Protein AF-0000000079013576 (afdb_homodimer)

Solvent-accessible surface area (backbone atoms only — not comparable to full-atom values): 20679 Å² total; per-residue (Å²): 134,83,78,76,76,76,75,75,74,72,73,72,68,71,66,79,63,76,78,62,39,56,72,49,26,44,54,57,35,32,21,26,35,37,39,27,58,48,75,69,46,37,35,39,42,35,38,34,58,84,75,35,34,35,21,41,36,34,62,80,79,41,31,32,37,29,34,32,68,79,79,43,38,29,37,41,33,40,76,86,61,51,44,32,24,47,73,57,56,64,88,68,66,81,66,57,40,41,52,77,80,41,37,72,72,56,94,62,82,39,29,35,32,43,85,92,51,38,31,55,35,47,43,33,35,35,82,33,78,91,48,33,34,39,35,40,28,25,35,80,53,88,60,24,37,61,34,36,42,38,35,26,32,64,85,79,43,41,52,73,38,39,33,41,31,27,57,50,39,66,69,64,70,72,78,56,67,70,72,67,95,67,56,50,71,57,72,74,82,129,135,84,78,76,77,74,75,74,74,73,73,72,68,71,67,78,65,74,78,62,38,56,73,50,25,44,53,58,33,32,22,27,36,37,41,27,60,48,76,68,45,37,34,39,42,35,40,34,59,85,75,34,35,35,22,40,36,33,62,81,80,42,30,32,36,30,35,33,68,78,80,43,40,29,36,40,33,40,77,86,62,51,43,30,25,48,75,59,57,63,88,68,66,81,68,58,39,41,52,78,81,40,38,73,72,57,93,61,83,39,28,34,31,44,86,92,51,40,30,56,36,46,41,33,34,35,83,32,77,93,49,35,34,37,35,40,28,25,36,80,54,88,59,23,37,60,34,36,40,37,34,26,32,66,84,77,46,43,53,73,37,37,33,41,32,28,57,48,37,65,68,64,70,69,78,56,67,71,71,67,95,66,54,51,70,58,74,74,82,128

Sequence (380 aa):
MQSVLLCSLILLSAVVFGQDPAQICLPSQLQVGYYNFIDNRYGVYSLDFTKSLAAKYDAIGKYVVVFDLKTFIAYNVTASGKCTKYRMDSTDASFQCLPSSAKLVSNNNTYLGHGLDMLIVQTWEIGLGEDTTLRLAYTMETPAFPTIRHLRSRSTGSAAAVFVYYNAVTEIDPKYFVIPSTCPNEIPLSMQSVLLCSLILLSAVVFGQDPAQICLPSQLQVGYYNFIDNRYGVYSLDFTKSLAAKYDAIGKYVVVFDLKTFIAYNVTASGKCTKYRMDSTDASFQCLPSSAKLVSNNNTYLGHGLDMLIVQTWEIGLGEDTTLRLAYTMETPAFPTIRHLRSRSTGSAAAVFVYYNAVTEIDPKYFVIPSTCPNEIPLS

Foldseek 3Di:
DPPPPPPPPPPPPPPPPPPQQQQAFAPQKKKWWKAWPVVGWIDMWIHHNVQQKIKTATPVQQWMWIARRVVQKIWIAHPVGAIAIDGHFQVPDDDRTDDRQKDWPDPDWDWPDDDPPIFTKTKIWDDTPDFKIWIWIWGPDVNIDTAWIWIAGNVPRHTPIIMGIHDMDRDDDCVRNDHDPDHYHDDPDD/DPPPPPPPPPPPPPPPPPPQQQQAFAPQKKKWWKAWPVVGWIDMWIHHNVQQKIKTATPVQQWMWIARRVVQKIWIAHPVGAIAIDGHFQVPDDDRTDDRQKDWPDPDWDWPDDDPPIFTKTKIWDDGPDFKIWIWIWGPDVNIDTAWIWIAGNVPRHTPIIMGIHDMDRDDDCVRNDHDPDHYHDDPPD

Secondary structure (DSSP, 8-state):
--------------------GGG-B--SEEEEEEEETTTTEEEEEEEETTTTEEEEEETTTTEEEEEETTTTEEEEEETT--EEEEE--GGG---SB--TT-EES-SS-EEEEETTEEEEEEEEEEEETTTEEEEEEEESSSS--EEEEEEEETTT--EEEEEEEEEEES---GGGG---S--PBP----/--------------------GGG-B--SEEEEEEEETTTTEEEEEEEETTTTEEEEEETTTTEEEEEETTTTEEEEEETT--EEEEE--GGG---SB--TT-EES-SS-EEEEETTEEEEEEEEEEEETTTEEEEEEEESSSS--EEEEEEEETTT--EEEEEEEEEEES---GGGG---S--PBP----

Radius of gyration: 24.98 Å; Cα contacts (8 Å, |Δi|>4): 869; chains: 2; bounding box: 98×70×78 Å

pLDDT: mean 89.01, std 17.06, range [33.38, 98.81]

Structure (mmCIF, N/CA/C/O backbone):
data_AF-0000000079013576-model_v1
#
loop_
_entity.id
_entity.type
_entity.pdbx_description
1 polymer 'Uncharacterized protein'
#
loop_
_atom_site.group_PDB
_atom_site.id
_atom_site.type_symbol
_atom_site.label_atom_id
_atom_site.label_alt_id
_atom_site.label_comp_id
_atom_site.label_asym_id
_atom_site.label_entity_id
_atom_site.label_seq_id
_atom_site.pdbx_PDB_ins_code
_atom_site.Cartn_x
_atom_site.Cartn_y
_atom_site.Cartn_z
_atom_site.occupancy
_atom_site.B_iso_or_equiv
_atom_site.auth_seq_id
_atom_site.auth_comp_id
_atom_site.auth_asym_id
_atom_site.auth_atom_id
_atom_site.pdbx_PDB_model_num
ATOM 1 N N . MET A 1 1 ? -37.688 -33.938 44.812 1 35.66 1 MET A N 1
ATOM 2 C CA . MET A 1 1 ? -37.938 -33.031 43.719 1 35.66 1 MET A CA 1
ATOM 3 C C . MET A 1 1 ? -36.75 -32.125 43.438 1 35.66 1 MET A C 1
ATOM 5 O O . MET A 1 1 ? -36.406 -31.266 44.25 1 35.66 1 MET A O 1
ATOM 9 N N . GLN A 1 2 ? -35.625 -32.75 42.875 1 48.84 2 GLN A N 1
ATOM 10 C CA . GLN A 1 2 ? -34.344 -32.156 42.5 1 48.84 2 GLN A CA 1
ATOM 11 C C . GLN A 1 2 ? -34.531 -31.062 41.469 1 48.84 2 GLN A C 1
ATOM 13 O O . GLN A 1 2 ? -35.062 -31.312 40.375 1 48.84 2 GLN A O 1
ATOM 18 N N . SER A 1 3 ? -34.719 -29.844 41.906 1 44.91 3 SER A N 1
ATOM 19 C CA . SER A 1 3 ? -34.75 -28.656 41.031 1 44.91 3 SER A CA 1
ATOM 20 C C . SER A 1 3 ? -33.469 -28.547 40.219 1 44.91 3 SER A C 1
ATOM 22 O O . SER A 1 3 ? -32.375 -28.359 40.781 1 44.91 3 SER A O 1
ATOM 24 N N . VAL A 1 4 ? -33.406 -29.312 39.094 1 48.22 4 VAL A N 1
ATOM 25 C CA . VAL A 1 4 ? -32.406 -29.047 38.094 1 48.22 4 VAL A CA 1
ATOM 26 C C . VAL A 1 4 ? -32.469 -27.578 37.688 1 48.22 4 VAL A C 1
ATOM 28 O O . VAL A 1 4 ? -33.469 -27.109 37.125 1 48.22 4 VAL A O 1
ATOM 31 N N . LEU A 1 5 ? -31.781 -26.75 38.469 1 42.59 5 LEU A N 1
ATOM 32 C CA . LEU A 1 5 ? -31.484 -25.406 37.969 1 42.59 5 LEU A CA 1
ATOM 33 C C . LEU A 1 5 ? -30.859 -25.453 36.594 1 42.59 5 LEU A C 1
ATOM 35 O O . LEU A 1 5 ? -29.75 -25.969 36.406 1 42.59 5 LEU A O 1
ATOM 39 N N . LEU A 1 6 ? -31.719 -25.531 35.531 1 37.25 6 LEU A N 1
ATOM 40 C CA . LEU A 1 6 ? -31.281 -25.234 34.188 1 37.25 6 LEU A CA 1
ATOM 41 C C . LEU A 1 6 ? -30.578 -23.891 34.094 1 37.25 6 LEU A C 1
ATOM 43 O O . LEU A 1 6 ? -31.219 -22.844 34.281 1 37.25 6 LEU A O 1
ATOM 47 N N . CYS A 1 7 ? -29.281 -23.844 34.469 1 40.75 7 CYS A N 1
ATOM 48 C CA . CYS A 1 7 ? -28.438 -22.719 34.094 1 40.75 7 CYS A CA 1
ATOM 49 C C . CYS A 1 7 ? -28.578 -22.391 32.625 1 40.75 7 CYS A C 1
ATOM 51 O O . CYS A 1 7 ? -28.188 -23.172 31.75 1 40.75 7 CYS A O 1
ATOM 53 N N . SER A 1 8 ? -29.641 -21.641 32.281 1 38.81 8 SER A N 1
ATOM 54 C CA . SER A 1 8 ? -29.656 -21.016 30.969 1 38.81 8 SER A CA 1
ATOM 55 C C . SER A 1 8 ? -28.328 -20.359 30.641 1 38.81 8 SER A C 1
ATOM 57 O O . SER A 1 8 ? -27.922 -19.391 31.297 1 38.81 8 SER A O 1
ATOM 59 N N . LEU A 1 9 ? -27.406 -21.109 30.156 1 43.56 9 LEU A N 1
ATOM 60 C CA . LEU A 1 9 ? -26.266 -20.531 29.438 1 43.56 9 LEU A CA 1
ATOM 61 C C . LEU A 1 9 ? -26.734 -19.5 28.422 1 43.56 9 LEU A C 1
ATOM 63 O O . LEU A 1 9 ? -27.297 -19.859 27.375 1 43.56 9 LEU A O 1
ATOM 67 N N . ILE A 1 10 ? -27.25 -18.406 28.891 1 39.34 10 ILE A N 1
ATOM 68 C CA . ILE A 1 10 ? -27.359 -17.281 27.969 1 39.34 10 ILE A CA 1
ATOM 69 C C . ILE A 1 10 ? -26.062 -17.125 27.203 1 39.34 10 ILE A C 1
ATOM 71 O O . ILE A 1 10 ? -25.016 -16.781 27.781 1 39.34 10 ILE A O 1
ATOM 75 N N . LEU A 1 11 ? -25.891 -17.922 26.188 1 35.84 11 LEU A N 1
ATOM 76 C CA . LEU A 1 11 ? -24.938 -17.547 25.141 1 35.84 11 LEU A CA 1
ATOM 77 C C . LEU A 1 11 ? -25.109 -16.078 24.75 1 35.84 11 LEU A C 1
ATOM 79 O O . LEU A 1 11 ? -26.078 -15.719 24.078 1 35.84 11 LEU A O 1
ATOM 83 N N . LEU A 1 12 ? -24.812 -15.141 25.641 1 36.69 12 LEU A N 1
ATOM 84 C CA . LEU A 1 12 ? -24.562 -13.789 25.125 1 36.69 12 LEU A CA 1
ATOM 85 C C . LEU A 1 12 ? -23.844 -13.828 23.781 1 36.69 12 LEU A C 1
ATOM 87 O O . LEU A 1 12 ? -22.672 -14.203 23.719 1 36.69 12 LEU A O 1
ATOM 91 N N . SER A 1 13 ? -24.578 -14.133 22.797 1 33.38 13 SER A N 1
ATOM 92 C CA . SER A 1 13 ? -24.031 -13.727 21.5 1 33.38 13 SER A CA 1
ATOM 93 C C . SER A 1 13 ? -23.406 -12.336 21.578 1 33.38 13 SER A C 1
ATOM 95 O O . SER A 1 13 ? -24.109 -11.336 21.734 1 33.38 13 SER A O 1
ATOM 97 N N . ALA A 1 14 ? -22.281 -12.227 22.172 1 34.69 14 ALA A N 1
ATOM 98 C CA . ALA A 1 14 ? -21.547 -11.047 21.734 1 34.69 14 ALA A CA 1
ATOM 99 C C . ALA A 1 14 ? -21.859 -10.695 20.281 1 34.69 14 ALA A C 1
ATOM 101 O O . ALA A 1 14 ? -21.453 -11.414 19.359 1 34.69 14 ALA A O 1
ATOM 102 N N . VAL A 1 15 ? -23.047 -10.305 20.031 1 36.81 15 VAL A N 1
ATOM 103 C CA . VAL A 1 15 ? -23.172 -9.578 18.766 1 36.81 15 VAL A CA 1
ATOM 104 C C . VAL A 1 15 ? -21.875 -8.859 18.453 1 36.81 15 VAL A C 1
ATOM 106 O O . VAL A 1 15 ? -21.406 -8.023 19.234 1 36.81 15 VAL A O 1
ATOM 109 N N . VAL A 1 16 ? -20.938 -9.477 17.922 1 40.25 16 VAL A N 1
ATOM 110 C CA . VAL A 1 16 ? -19.891 -8.75 17.219 1 40.25 16 VAL A CA 1
ATOM 111 C C . VAL A 1 16 ? -20.453 -7.457 16.641 1 40.25 16 VAL A C 1
ATOM 113 O O . VAL A 1 16 ? -21.031 -7.465 15.547 1 40.25 16 VAL A O 1
ATOM 116 N N . PHE A 1 17 ? -21.219 -6.625 17.344 1 46 17 PHE A N 1
ATOM 117 C CA . PHE A 1 17 ? -21.531 -5.262 16.922 1 46 17 PHE A CA 1
ATOM 118 C C . PHE A 1 17 ? -20.328 -4.617 16.25 1 46 17 PHE A C 1
ATOM 120 O O . PHE A 1 17 ? -19.188 -4.82 16.688 1 46 17 PHE A O 1
ATOM 127 N N . GLY A 1 18 ? -20.438 -4.387 14.922 1 62.59 18 GLY A N 1
ATOM 128 C CA . GLY A 1 18 ? -19.469 -3.656 14.117 1 62.59 18 GLY A CA 1
ATOM 129 C C . GLY A 1 18 ? -18.781 -2.531 14.867 1 62.59 18 GLY A C 1
ATOM 130 O O . GLY A 1 18 ? -19.375 -1.935 15.773 1 62.59 18 GLY A O 1
ATOM 131 N N . GLN A 1 19 ? -17.562 -2.629 15.141 1 78.88 19 GLN A N 1
ATOM 132 C CA . GLN A 1 19 ? -16.797 -1.588 15.805 1 78.88 19 GLN A CA 1
ATOM 133 C C . GLN A 1 19 ? -17.234 -0.199 15.352 1 78.88 19 GLN A C 1
ATOM 135 O O . GLN A 1 19 ? -17.422 0.042 14.164 1 78.88 19 GLN A O 1
ATOM 140 N N . ASP A 1 20 ? -17.75 0.591 16.344 1 89.44 20 ASP A N 1
ATOM 141 C CA . ASP A 1 20 ? -18.062 1.994 16.078 1 89.44 20 ASP A CA 1
ATOM 142 C C . ASP A 1 20 ? -16.844 2.732 15.516 1 89.44 20 ASP A C 1
ATOM 144 O O . ASP A 1 20 ? -15.828 2.873 16.188 1 89.44 20 ASP A O 1
ATOM 148 N N . PRO A 1 21 ? -17.016 3.154 14.273 1 92.94 21 PRO A N 1
ATOM 149 C CA . PRO A 1 21 ? -15.875 3.822 13.656 1 92.94 21 PRO A CA 1
ATOM 150 C C . PRO A 1 21 ? -15.398 5.035 14.461 1 92.94 21 PRO A C 1
ATOM 152 O O . PRO A 1 21 ? -14.211 5.359 14.445 1 92.94 21 PRO A O 1
ATOM 155 N N . ALA A 1 22 ? -16.266 5.715 15.156 1 93.81 22 ALA A N 1
ATOM 156 C CA . ALA A 1 22 ? -15.898 6.926 15.891 1 93.81 22 ALA A CA 1
ATOM 157 C C . ALA A 1 22 ? -14.922 6.605 17.031 1 93.81 22 ALA A C 1
ATOM 159 O O . ALA A 1 22 ? -14.312 7.512 17.594 1 93.81 22 ALA A O 1
ATOM 160 N N . GLN A 1 23 ? -14.797 5.355 17.312 1 93.31 23 GLN A N 1
ATOM 161 C CA . GLN A 1 23 ? -13.883 4.945 18.375 1 93.31 23 GLN A CA 1
ATOM 162 C C . GLN A 1 23 ? -12.477 4.715 17.844 1 93.31 23 GLN A C 1
ATOM 164 O O . GLN A 1 23 ? -11.539 4.5 18.609 1 93.31 23 GLN A O 1
ATOM 169 N N . ILE A 1 24 ? -12.297 4.664 16.562 1 95.31 24 ILE A N 1
ATOM 170 C CA . ILE A 1 24 ? -10.984 4.574 15.938 1 95.31 24 ILE A CA 1
ATOM 171 C C . ILE A 1 24 ? -10.398 5.973 15.758 1 95.31 24 ILE A C 1
ATOM 173 O O . ILE A 1 24 ? -10.797 6.703 14.844 1 95.31 24 ILE A O 1
ATOM 177 N N . CYS A 1 25 ? -9.469 6.297 16.672 1 97.44 25 CYS A N 1
ATOM 178 C CA . CYS A 1 25 ? -8.922 7.652 16.672 1 97.44 25 CYS A CA 1
ATOM 179 C C . CYS A 1 25 ? -7.402 7.629 16.625 1 97.44 25 CYS A C 1
ATOM 181 O O . CYS A 1 25 ? -6.766 6.785 17.25 1 97.44 25 CYS A O 1
ATOM 183 N N . LEU A 1 26 ? -6.934 8.555 15.898 1 97.94 26 LEU A N 1
ATOM 184 C CA . LEU A 1 26 ? -5.5 8.836 15.906 1 97.94 26 LEU A CA 1
ATOM 185 C C . LEU A 1 26 ? -5.098 9.555 17.188 1 97.94 26 LEU A C 1
ATOM 187 O O . LEU A 1 26 ? -5.945 10.141 17.875 1 97.94 26 LEU A O 1
ATOM 191 N N . PRO A 1 27 ? -3.775 9.477 17.562 1 98 27 PRO A N 1
ATOM 192 C CA . PRO A 1 27 ? -3.326 10.328 18.672 1 98 27 PRO A CA 1
ATOM 193 C C . PRO A 1 27 ? -3.486 11.82 18.375 1 98 27 PRO A C 1
ATOM 195 O O . PRO A 1 27 ? -3.639 12.203 17.203 1 98 27 PRO A O 1
ATOM 198 N N . SER A 1 28 ? -3.455 12.633 19.391 1 98.12 28 SER A N 1
ATOM 199 C CA . SER A 1 28 ? -3.652 14.07 19.219 1 98.12 28 SER A CA 1
ATOM 200 C C . SER A 1 28 ? -2.549 14.68 18.359 1 98.12 28 SER A C 1
ATOM 202 O O . SER A 1 28 ? -2.762 15.703 17.703 1 98.12 28 SER A O 1
ATOM 204 N N . GLN A 1 29 ? -1.388 14.078 18.453 1 98.5 29 GLN A N 1
ATOM 205 C CA . GLN A 1 29 ? -0.272 14.438 17.594 1 98.5 29 GLN A CA 1
ATOM 206 C C . GLN A 1 29 ? 0.339 13.203 16.938 1 98.5 29 GLN A C 1
ATOM 208 O O . GLN A 1 29 ? 0.51 12.164 17.594 1 98.5 29 GLN A O 1
ATOM 213 N N . LEU A 1 30 ? 0.617 13.367 15.672 1 98.62 30 LEU A N 1
ATOM 214 C CA . LEU A 1 30 ? 1.142 12.25 14.891 1 98.62 30 LEU A CA 1
ATOM 215 C C . LEU A 1 30 ? 2.025 12.758 13.75 1 98.62 30 LEU A C 1
ATOM 217 O O . LEU A 1 30 ? 1.67 13.711 13.062 1 98.62 30 LEU A O 1
ATOM 221 N N . GLN A 1 31 ? 3.168 12.164 13.633 1 98.75 31 GLN A N 1
ATOM 222 C CA . GLN A 1 31 ? 4.031 12.406 12.484 1 98.75 31 GLN A CA 1
ATOM 223 C C . GLN A 1 31 ? 4.449 11.102 11.82 1 98.75 31 GLN A C 1
ATOM 225 O O . GLN A 1 31 ? 4.859 10.156 12.5 1 98.75 31 GLN A O 1
ATOM 230 N N . VAL A 1 32 ? 4.328 11.023 10.531 1 98.44 32 VAL A N 1
ATOM 231 C CA . VAL A 1 32 ? 4.676 9.836 9.758 1 98.44 32 VAL A CA 1
ATOM 232 C C . VAL A 1 32 ? 5.465 10.242 8.508 1 98.44 32 VAL A C 1
ATOM 234 O O . VAL A 1 32 ? 5.305 11.352 8 1 98.44 32 VAL A O 1
ATOM 237 N N . GLY A 1 33 ? 6.391 9.344 8.055 1 97.69 33 GLY A N 1
ATOM 238 C CA . GLY A 1 33 ? 6.785 9.391 6.656 1 97.69 33 GLY A CA 1
ATOM 239 C C . GLY A 1 33 ? 5.715 8.875 5.715 1 97.69 33 GLY A C 1
ATOM 240 O O . GLY A 1 33 ? 4.848 8.094 6.117 1 97.69 33 GLY A O 1
ATOM 241 N N . TYR A 1 34 ? 5.727 9.375 4.457 1 98.06 34 TYR A N 1
ATOM 242 C CA . TYR A 1 34 ? 4.785 8.828 3.486 1 98.06 34 TYR A CA 1
ATOM 243 C C . TYR A 1 34 ? 5.461 8.594 2.141 1 98.06 34 TYR A C 1
ATOM 245 O O . TYR A 1 34 ? 6.469 9.234 1.827 1 98.06 34 TYR A O 1
ATOM 253 N N . TYR A 1 35 ? 5.016 7.684 1.436 1 96.88 35 TYR A N 1
ATOM 254 C CA . TYR A 1 35 ? 5.301 7.453 0.024 1 96.88 35 TYR A CA 1
ATOM 255 C C . TYR A 1 35 ? 4.012 7.297 -0.774 1 96.88 35 TYR A C 1
ATOM 257 O O . TYR A 1 35 ? 3.125 6.527 -0.391 1 96.88 35 TYR A O 1
ATOM 265 N N . ASN A 1 36 ? 3.857 8.078 -1.826 1 97.56 36 ASN A N 1
ATOM 266 C CA . ASN A 1 36 ? 2.744 7.941 -2.76 1 97.56 36 ASN A CA 1
ATOM 267 C C . ASN A 1 36 ? 3.131 7.109 -3.977 1 97.56 36 ASN A C 1
ATOM 269 O O . ASN A 1 36 ? 3.924 7.551 -4.809 1 97.56 36 ASN A O 1
ATOM 273 N N . PHE A 1 37 ? 2.455 6.039 -4.172 1 96.75 37 PHE A N 1
ATOM 274 C CA . PHE A 1 37 ? 2.85 5.082 -5.199 1 96.75 37 PHE A CA 1
ATOM 275 C C . PHE A 1 37 ? 2.42 5.566 -6.582 1 96.75 37 PHE A C 1
ATOM 277 O O . PHE A 1 37 ? 2.895 5.055 -7.598 1 96.75 37 PHE A O 1
ATOM 284 N N . ILE A 1 38 ? 1.521 6.504 -6.617 1 95.69 38 ILE A N 1
ATOM 285 C CA . ILE A 1 38 ? 0.998 6.945 -7.906 1 95.69 38 ILE A CA 1
ATOM 286 C C . ILE A 1 38 ? 2.002 7.883 -8.578 1 95.69 38 ILE A C 1
ATOM 288 O O . ILE A 1 38 ? 2.299 7.738 -9.766 1 95.69 38 ILE A O 1
ATOM 292 N N . ASP A 1 39 ? 2.586 8.734 -7.828 1 93.44 39 ASP A N 1
ATOM 293 C CA . ASP A 1 39 ? 3.467 9.719 -8.461 1 93.44 39 ASP A CA 1
ATOM 294 C C . ASP A 1 39 ? 4.871 9.656 -7.863 1 93.44 39 ASP A C 1
ATOM 296 O O . ASP A 1 39 ? 5.727 10.484 -8.188 1 93.44 39 ASP A O 1
ATOM 300 N N . ASN A 1 40 ? 5.105 8.742 -7 1 92.94 40 ASN A N 1
ATOM 301 C CA . ASN A 1 40 ? 6.41 8.43 -6.422 1 92.94 40 ASN A CA 1
ATOM 302 C C . ASN A 1 40 ? 6.902 9.562 -5.52 1 92.94 40 ASN A C 1
ATOM 304 O O . ASN A 1 40 ? 8.109 9.734 -5.34 1 92.94 40 ASN A O 1
ATOM 308 N N . ARG A 1 41 ? 6.059 10.359 -4.988 1 95.44 41 ARG A N 1
ATOM 309 C CA . ARG A 1 41 ? 6.441 11.422 -4.066 1 95.44 41 ARG A CA 1
ATOM 310 C C . ARG A 1 41 ? 6.461 10.914 -2.627 1 95.44 41 ARG A C 1
ATOM 312 O O . ARG A 1 41 ? 5.75 9.969 -2.287 1 95.44 41 ARG A O 1
ATOM 319 N N . TYR A 1 42 ? 7.344 11.539 -1.892 1 96.81 42 TYR A N 1
ATOM 320 C CA . TYR A 1 42 ? 7.504 11.133 -0.501 1 96.81 42 TYR A CA 1
ATOM 321 C C . TYR A 1 42 ? 7.867 12.32 0.379 1 96.81 42 TYR A C 1
ATOM 323 O O . TYR A 1 42 ? 8.195 13.398 -0.126 1 96.81 42 TYR A O 1
ATOM 331 N N . GLY A 1 43 ? 7.688 12.141 1.661 1 97.94 43 GLY A N 1
ATOM 332 C CA . GLY A 1 43 ? 7.992 13.172 2.639 1 97.94 43 GLY A CA 1
ATOM 333 C C . GLY A 1 43 ? 7.453 12.859 4.023 1 97.94 43 GLY A C 1
ATOM 334 O O . GLY A 1 43 ? 7.504 11.711 4.473 1 97.94 43 GLY A O 1
ATOM 335 N N . VAL A 1 44 ? 7.059 13.961 4.664 1 98.62 44 VAL A N 1
ATOM 336 C CA . VAL A 1 44 ? 6.562 13.859 6.031 1 98.62 44 VAL A CA 1
ATOM 337 C C . VAL A 1 44 ? 5.137 14.406 6.102 1 98.62 44 VAL A C 1
ATOM 339 O O . VAL A 1 44 ? 4.828 15.438 5.504 1 98.62 44 VAL A O 1
ATOM 342 N N . TYR A 1 45 ? 4.301 13.68 6.75 1 98.81 45 TYR A N 1
ATOM 343 C CA . TYR A 1 45 ? 2.949 14.117 7.078 1 98.81 45 TYR A CA 1
ATOM 344 C C . TYR A 1 45 ? 2.764 14.242 8.586 1 98.81 45 TYR A C 1
ATOM 346 O O . TYR A 1 45 ? 2.961 13.273 9.32 1 98.81 45 TYR A O 1
ATOM 354 N N . SER A 1 46 ? 2.396 15.469 9.062 1 98.81 46 SER A N 1
ATOM 355 C CA . SER A 1 46 ? 2.266 15.773 10.484 1 98.81 46 SER A CA 1
ATOM 356 C C . SER A 1 46 ? 0.859 16.266 10.82 1 98.81 46 SER A C 1
ATOM 358 O O . SER A 1 46 ? 0.286 17.062 10.078 1 98.81 46 SER A O 1
ATOM 360 N N . LEU A 1 47 ? 0.338 15.719 11.875 1 98.62 47 LEU A N 1
ATOM 361 C CA . LEU A 1 47 ? -0.99 16.078 12.359 1 98.62 47 LEU A CA 1
ATOM 362 C C . LEU A 1 47 ? -0.921 16.625 13.781 1 98.62 47 LEU A C 1
ATOM 364 O O . LEU A 1 47 ? -0.355 15.984 14.672 1 98.62 47 LEU A O 1
ATOM 368 N N . ASP A 1 48 ? -1.45 17.781 14.031 1 98.62 48 ASP A N 1
ATOM 369 C CA . ASP A 1 48 ? -1.624 18.391 15.344 1 98.62 48 ASP A CA 1
ATOM 370 C C . ASP A 1 48 ? -3.096 18.703 15.617 1 98.62 48 ASP A C 1
ATOM 372 O O . ASP A 1 48 ? -3.547 19.828 15.43 1 98.62 48 ASP A O 1
ATOM 376 N N . PHE A 1 49 ? -3.781 17.766 16.156 1 97.94 49 PHE A N 1
ATOM 377 C CA . PHE A 1 49 ? -5.215 17.922 16.375 1 97.94 49 PHE A CA 1
ATOM 378 C C . PHE A 1 49 ? -5.484 18.844 17.562 1 97.94 49 PHE A C 1
ATOM 380 O O . PHE A 1 49 ? -6.602 19.328 17.719 1 97.94 49 PHE A O 1
ATOM 387 N N . THR A 1 50 ? -4.453 19.062 18.422 1 97.81 50 THR A N 1
ATOM 388 C CA . THR A 1 50 ? -4.633 20.031 19.5 1 97.81 50 THR A CA 1
ATOM 389 C C . THR A 1 50 ? -4.816 21.438 18.938 1 97.81 50 THR A C 1
ATOM 391 O O . THR A 1 50 ? -5.48 22.266 19.562 1 97.81 50 THR A O 1
ATOM 394 N N . LYS A 1 51 ? -4.27 21.703 17.797 1 97.56 51 LYS A N 1
ATOM 395 C CA . LYS A 1 51 ? -4.371 23 17.156 1 97.56 51 LYS A CA 1
ATOM 396 C C . LYS A 1 51 ? -5.219 22.938 15.891 1 97.56 51 LYS A C 1
ATOM 398 O O . LYS A 1 51 ? -5.332 23.922 15.156 1 97.56 51 LYS A O 1
ATOM 403 N N . SER A 1 52 ? -5.711 21.797 15.516 1 97.56 52 SER A N 1
ATOM 404 C CA . SER A 1 52 ? -6.492 21.562 14.312 1 97.56 52 SER A CA 1
ATOM 405 C C . SER A 1 52 ? -5.691 21.891 13.055 1 97.56 52 SER A C 1
ATOM 407 O O . SER A 1 52 ? -6.191 22.547 12.148 1 97.56 52 SER A O 1
ATOM 409 N N . LEU A 1 53 ? -4.418 21.406 13.008 1 98.31 53 LEU A N 1
ATOM 410 C CA . LEU A 1 53 ? -3.525 21.625 11.875 1 98.31 53 LEU A CA 1
ATOM 411 C C . LEU A 1 53 ? -2.982 20.297 11.344 1 98.31 53 LEU A C 1
ATOM 413 O O . LEU A 1 53 ? -2.775 19.359 12.109 1 98.31 53 LEU A O 1
ATOM 417 N N . ALA A 1 54 ? -2.764 20.281 10.117 1 98.62 54 ALA A N 1
ATOM 418 C CA . ALA A 1 54 ? -1.968 19.25 9.453 1 98.62 54 ALA A CA 1
ATOM 419 C C . ALA A 1 54 ? -0.894 19.875 8.562 1 98.62 54 ALA A C 1
ATOM 421 O O . ALA A 1 54 ? -1.012 21.031 8.164 1 98.62 54 ALA A O 1
ATOM 422 N N . ALA A 1 55 ? 0.139 19.172 8.336 1 98.75 55 ALA A N 1
ATOM 423 C CA . ALA A 1 55 ? 1.209 19.641 7.457 1 98.75 55 ALA A CA 1
ATOM 424 C C . ALA A 1 55 ? 1.787 18.484 6.641 1 98.75 55 ALA A C 1
ATOM 426 O O . ALA A 1 55 ? 2.068 17.406 7.184 1 98.75 55 ALA A O 1
ATOM 427 N N . LYS A 1 56 ? 1.944 18.703 5.375 1 98.62 56 LYS A N 1
ATOM 428 C CA . LYS A 1 56 ? 2.578 17.75 4.473 1 98.62 56 LYS A CA 1
ATOM 429 C C . LYS A 1 56 ? 3.814 18.344 3.809 1 98.62 56 LYS A C 1
ATOM 431 O O . LYS A 1 56 ? 3.703 19.266 3.004 1 98.62 56 LYS A O 1
ATOM 436 N N . TYR A 1 57 ? 4.918 17.797 4.172 1 98.69 57 TYR A N 1
ATOM 437 C CA . TYR A 1 57 ? 6.172 18.172 3.527 1 98.69 57 TYR A CA 1
ATOM 438 C C . TYR A 1 57 ? 6.488 17.234 2.363 1 98.69 57 TYR A C 1
ATOM 440 O O . TYR A 1 57 ? 6.594 16.031 2.545 1 9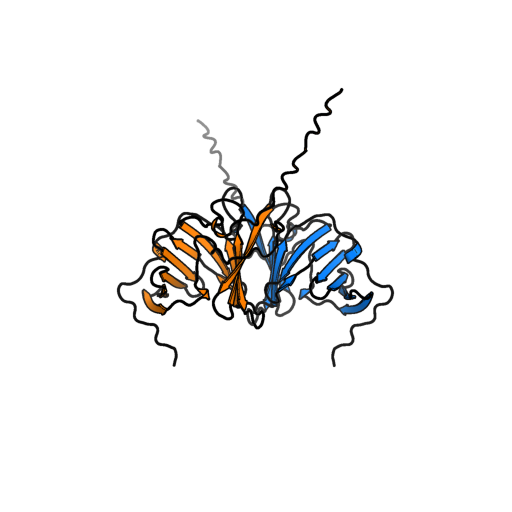8.69 57 TYR A O 1
ATOM 448 N N . ASP A 1 58 ? 6.648 17.812 1.224 1 98.44 58 ASP A N 1
ATOM 449 C CA . ASP A 1 58 ? 7.043 17.094 0.021 1 98.44 58 ASP A CA 1
ATOM 450 C C . ASP A 1 58 ? 8.555 17.156 -0.196 1 98.44 58 ASP A C 1
ATOM 452 O O . ASP A 1 58 ? 9.086 18.219 -0.504 1 98.44 58 ASP A O 1
ATOM 456 N N . ALA A 1 59 ? 9.211 16.047 -0.078 1 97.25 59 ALA A N 1
ATOM 457 C CA . ALA A 1 59 ? 10.672 16.031 -0.117 1 97.25 59 ALA A CA 1
ATOM 458 C C . ALA A 1 59 ? 11.188 16.297 -1.528 1 97.25 59 ALA A C 1
ATOM 460 O O . ALA A 1 59 ? 12.297 16.812 -1.705 1 97.25 59 ALA A O 1
ATOM 461 N N . ILE A 1 60 ? 10.445 15.938 -2.551 1 96 60 ILE A N 1
ATOM 462 C CA . ILE A 1 60 ? 10.867 16.141 -3.932 1 96 60 ILE A CA 1
ATOM 463 C C . ILE A 1 60 ? 10.719 17.609 -4.312 1 96 60 ILE A C 1
ATOM 465 O O . ILE A 1 60 ? 11.656 18.219 -4.832 1 96 60 ILE A O 1
ATOM 469 N N . GLY A 1 61 ? 9.57 18.156 -4.031 1 96.88 61 GLY A N 1
ATOM 470 C CA . GLY A 1 61 ? 9.289 19.547 -4.375 1 96.88 61 GLY A CA 1
ATOM 471 C C . GLY A 1 61 ? 9.867 20.531 -3.379 1 96.88 61 GLY A C 1
ATOM 472 O O . GLY A 1 61 ? 9.938 21.734 -3.658 1 96.88 61 GLY A O 1
ATOM 473 N N . LYS A 1 62 ? 10.203 20.062 -2.264 1 97 62 LYS A N 1
ATOM 474 C CA . LYS A 1 62 ? 10.773 20.875 -1.194 1 97 62 LYS A CA 1
ATOM 475 C C . LYS A 1 62 ? 9.812 21.984 -0.775 1 97 62 LYS A C 1
ATOM 477 O O . LYS A 1 62 ? 10.195 23.156 -0.693 1 97 62 LYS A O 1
ATOM 482 N N . TYR A 1 63 ? 8.656 21.625 -0.506 1 98 63 TYR A N 1
ATOM 483 C CA . TYR A 1 63 ? 7.645 22.531 0.009 1 98 63 TYR A CA 1
ATOM 484 C C . TYR A 1 63 ? 6.77 21.859 1.053 1 98 63 TYR A C 1
ATOM 486 O O . TYR A 1 63 ? 6.766 20.625 1.161 1 98 63 TYR A O 1
ATOM 494 N N . VAL A 1 64 ? 6.125 22.734 1.822 1 98.38 64 VAL A N 1
ATOM 495 C CA . VAL A 1 64 ? 5.18 22.25 2.826 1 98.38 64 VAL A CA 1
ATOM 496 C C . VAL A 1 64 ? 3.791 22.828 2.539 1 98.38 64 VAL A C 1
ATOM 498 O O . VAL A 1 64 ? 3.656 23.984 2.145 1 98.38 64 VAL A O 1
ATOM 501 N N . VAL A 1 65 ? 2.816 22.016 2.639 1 98.44 65 VAL A N 1
ATOM 502 C CA . VAL A 1 65 ? 1.434 22.484 2.689 1 98.44 65 VAL A CA 1
ATOM 503 C C . VAL A 1 65 ? 0.9 22.359 4.113 1 98.44 65 VAL A C 1
ATOM 505 O O . VAL A 1 65 ? 0.897 21.266 4.695 1 98.44 65 VAL A O 1
ATOM 508 N N . VAL A 1 66 ? 0.508 23.469 4.641 1 98.5 66 VAL A N 1
ATOM 509 C CA . VAL A 1 66 ? -0.127 23.484 5.953 1 98.5 66 VAL A CA 1
ATOM 510 C C . VAL A 1 66 ? -1.643 23.578 5.797 1 98.5 66 VAL A C 1
ATOM 512 O O . VAL A 1 66 ? -2.146 24.469 5.102 1 98.5 66 VAL A O 1
ATOM 515 N N . PHE A 1 67 ? -2.334 22.656 6.422 1 98.38 67 PHE A N 1
ATOM 516 C CA . PHE A 1 67 ? -3.791 22.594 6.367 1 98.38 67 PHE A CA 1
ATOM 517 C C . PHE A 1 67 ? -4.398 23.078 7.68 1 98.38 67 PHE A C 1
ATOM 519 O O . PHE A 1 67 ? -4.168 22.484 8.734 1 98.38 67 PHE A O 1
ATOM 526 N N . ASP A 1 68 ? -5.117 24.109 7.605 1 97.56 68 ASP A N 1
ATOM 527 C CA . ASP A 1 68 ? -5.93 24.547 8.734 1 97.56 68 ASP A CA 1
ATOM 528 C C . ASP A 1 68 ? -7.293 23.875 8.734 1 97.56 68 ASP A C 1
ATOM 530 O O . ASP A 1 68 ? -8.195 24.266 7.992 1 97.56 68 ASP A O 1
ATOM 534 N N . LEU A 1 69 ? -7.449 22.938 9.617 1 96.44 69 LEU A N 1
ATOM 535 C CA . LEU A 1 69 ? -8.609 22.047 9.602 1 96.44 69 LEU A CA 1
ATOM 536 C C . LEU A 1 69 ? -9.828 22.734 10.195 1 96.44 69 LEU A C 1
ATOM 538 O O . LEU A 1 69 ? -10.953 22.25 10.055 1 96.44 69 LEU A O 1
ATOM 542 N N . LYS A 1 70 ? -9.594 23.844 10.781 1 95.19 70 LYS A N 1
ATOM 543 C CA . LYS A 1 70 ? -10.695 24.625 11.336 1 95.19 70 LYS A CA 1
ATOM 544 C C . LYS A 1 70 ? -11.305 25.562 10.289 1 95.19 70 LYS A C 1
ATOM 546 O O . LYS A 1 70 ? -12.523 25.609 10.125 1 95.19 70 LYS A O 1
ATOM 551 N N . THR A 1 71 ? -10.477 26.219 9.539 1 95.06 71 THR A N 1
ATOM 552 C CA . THR A 1 71 ? -10.953 27.219 8.578 1 95.06 71 THR A CA 1
ATOM 553 C C . THR A 1 71 ? -11.047 26.609 7.18 1 95.06 71 THR A C 1
ATOM 555 O O . THR A 1 71 ? -11.617 27.219 6.273 1 95.06 71 THR A O 1
ATOM 558 N N . PHE A 1 72 ? -10.43 25.5 6.961 1 96.06 72 PHE A N 1
ATOM 559 C CA . PHE A 1 72 ? -10.414 24.781 5.691 1 96.06 72 PHE A CA 1
ATOM 560 C C . PHE A 1 72 ? -9.633 25.562 4.637 1 96.06 72 PHE A C 1
ATOM 562 O O . PHE A 1 72 ? -10.07 25.656 3.488 1 96.06 72 PHE A O 1
ATOM 569 N N . ILE A 1 73 ? -8.609 26.219 5.117 1 97 73 ILE A N 1
ATOM 570 C CA . ILE A 1 73 ? -7.656 26.875 4.23 1 97 73 ILE A CA 1
ATOM 571 C C . ILE A 1 73 ? -6.316 26.141 4.27 1 97 73 ILE A C 1
ATOM 573 O O . ILE A 1 73 ? -5.852 25.75 5.336 1 97 73 ILE A O 1
ATOM 577 N N . ALA A 1 74 ? -5.719 25.984 3.113 1 98.12 74 ALA A N 1
ATOM 578 C CA . ALA A 1 74 ? -4.387 25.391 2.99 1 98.12 74 ALA A CA 1
ATOM 579 C C . ALA A 1 74 ? -3.367 26.438 2.541 1 98.12 74 ALA A C 1
ATOM 581 O O . ALA A 1 74 ? -3.684 27.312 1.734 1 98.12 74 ALA A O 1
ATOM 582 N N . TYR A 1 75 ? -2.211 26.344 3.059 1 97.88 75 TYR A N 1
ATOM 583 C CA . TYR A 1 75 ? -1.104 27.234 2.756 1 97.88 75 TYR A CA 1
ATOM 584 C C . TYR A 1 75 ? 0.063 26.469 2.137 1 97.88 75 TYR A C 1
ATOM 586 O O . TYR A 1 75 ? 0.64 25.594 2.77 1 97.88 75 TYR A O 1
ATOM 594 N N . ASN A 1 76 ? 0.357 26.828 0.956 1 97.88 76 ASN A N 1
ATOM 595 C CA . ASN A 1 76 ? 1.544 26.297 0.294 1 97.88 76 ASN A CA 1
ATOM 596 C C . ASN A 1 76 ? 2.768 27.172 0.548 1 97.88 76 ASN A C 1
ATOM 598 O O . ASN A 1 76 ? 2.791 28.344 0.16 1 97.88 76 ASN A O 1
ATOM 602 N N . VAL A 1 77 ? 3.762 26.562 1.161 1 97.81 77 VAL A N 1
ATOM 603 C CA . VAL A 1 77 ? 4.965 27.312 1.507 1 97.81 77 VAL A CA 1
ATOM 604 C C . VAL A 1 77 ? 6.184 26.656 0.864 1 97.81 77 VAL A C 1
ATOM 606 O O . VAL A 1 77 ? 6.531 25.531 1.193 1 97.81 77 VAL A O 1
ATOM 609 N N . THR A 1 78 ? 6.852 27.359 0.081 1 96 78 THR A N 1
ATOM 610 C CA . THR A 1 78 ? 8.031 26.844 -0.601 1 96 78 THR A CA 1
ATOM 611 C C . THR A 1 78 ? 9.273 26.984 0.282 1 96 78 THR A C 1
ATOM 613 O O . THR A 1 78 ? 9.227 27.641 1.328 1 96 78 THR A O 1
ATOM 616 N N . ALA A 1 79 ? 10.336 26.344 -0.192 1 93 79 ALA A N 1
ATOM 617 C CA . ALA A 1 79 ? 11.602 26.406 0.532 1 93 79 ALA A CA 1
ATOM 618 C C . ALA A 1 79 ? 12.117 27.844 0.616 1 93 79 ALA A C 1
ATOM 620 O O . ALA A 1 79 ? 12.812 28.203 1.566 1 93 79 ALA A O 1
ATOM 621 N N . SER A 1 80 ? 11.766 28.641 -0.33 1 92.06 80 SER A N 1
ATOM 622 C CA . SER A 1 80 ? 12.211 30.031 -0.356 1 92.06 80 SER A CA 1
ATOM 623 C C . SER A 1 80 ? 11.336 30.906 0.535 1 92.06 80 SER A C 1
ATOM 625 O O . SER A 1 80 ? 11.594 32.094 0.673 1 92.06 80 SER A O 1
ATOM 627 N N . GLY A 1 81 ? 10.281 30.344 1.027 1 90.5 81 GLY A N 1
ATOM 628 C CA . GLY A 1 81 ? 9.438 31.094 1.938 1 90.5 81 GLY A CA 1
ATOM 629 C C . GLY A 1 81 ? 8.234 31.719 1.256 1 90.5 81 GLY A C 1
ATOM 630 O O . GLY A 1 81 ? 7.449 32.438 1.892 1 90.5 81 GLY A O 1
ATOM 631 N N . LYS A 1 82 ? 8.086 31.5 -0.04 1 93.75 82 LYS A N 1
ATOM 632 C CA . LYS A 1 82 ? 6.891 31.984 -0.73 1 93.75 82 LYS A CA 1
ATOM 633 C C . LYS A 1 82 ? 5.652 31.203 -0.294 1 93.75 82 LYS A C 1
ATOM 635 O O . LYS A 1 82 ? 5.707 29.984 -0.139 1 93.75 82 LYS A O 1
ATOM 640 N N . CYS A 1 83 ? 4.594 32 -0.152 1 96.75 83 CYS A N 1
ATOM 641 C CA . CYS A 1 83 ? 3.371 31.391 0.367 1 96.75 83 CYS A CA 1
ATOM 642 C C . CYS A 1 83 ? 2.182 31.734 -0.526 1 96.75 83 CYS A C 1
ATOM 644 O O . CYS A 1 83 ? 2.053 32.844 -1.007 1 96.75 83 CYS A O 1
ATOM 646 N N . THR A 1 84 ? 1.33 30.734 -0.812 1 97.06 84 THR A N 1
ATOM 647 C CA . THR A 1 84 ? 0.016 30.906 -1.421 1 97.06 84 THR A CA 1
ATOM 648 C C . THR A 1 84 ? -1.039 30.094 -0.663 1 97.06 84 THR A C 1
ATOM 650 O O . THR A 1 84 ? -0.732 29.062 -0.076 1 97.06 84 THR A O 1
ATOM 653 N N . LYS A 1 85 ? -2.23 30.609 -0.632 1 97.12 85 LYS A N 1
ATOM 654 C CA . LYS A 1 85 ? -3.271 29.875 0.077 1 97.12 85 LYS A CA 1
ATOM 655 C C . LYS A 1 85 ? -4.441 29.547 -0.849 1 97.12 85 LYS A C 1
ATOM 657 O O . LYS A 1 85 ? -4.648 30.234 -1.857 1 97.12 85 LYS A O 1
ATOM 662 N N . TYR A 1 86 ? -5.184 28.547 -0.546 1 96.44 86 TYR A N 1
ATOM 663 C CA . TYR A 1 86 ? -6.363 28.094 -1.283 1 96.44 86 TYR A CA 1
ATOM 664 C C . TYR A 1 86 ? -7.359 27.406 -0.359 1 96.44 86 TYR A C 1
ATOM 666 O O . TYR A 1 86 ? -7.012 27.031 0.762 1 96.44 86 TYR A O 1
ATOM 674 N N . ARG A 1 87 ? -8.57 27.297 -0.814 1 95.94 87 ARG A N 1
ATOM 675 C CA . ARG A 1 87 ? -9.586 26.547 -0.08 1 95.94 87 ARG A CA 1
ATOM 676 C C . ARG A 1 87 ? -9.383 25.047 -0.242 1 95.94 87 ARG A C 1
ATOM 678 O O . ARG A 1 87 ? -9.195 24.562 -1.358 1 95.94 87 ARG A O 1
ATOM 685 N N . MET A 1 88 ? -9.453 24.328 0.849 1 94.56 88 MET A N 1
ATOM 686 C CA . MET A 1 88 ? -9.281 22.891 0.82 1 94.56 88 MET A CA 1
ATOM 687 C C . MET A 1 88 ? -10.453 22.219 0.1 1 94.56 88 MET A C 1
ATOM 689 O O . MET A 1 88 ? -11.57 22.734 0.103 1 94.56 88 MET A O 1
ATOM 693 N N . ASP A 1 89 ? -10.094 21.109 -0.474 1 90.19 89 ASP A N 1
ATOM 694 C CA . ASP A 1 89 ? -11.164 20.266 -1.003 1 90.19 89 ASP A CA 1
ATOM 695 C C . ASP A 1 89 ? -11.312 18.984 -0.187 1 90.19 89 ASP A C 1
ATOM 697 O O . ASP A 1 89 ? -10.664 18.828 0.847 1 90.19 89 ASP A O 1
ATOM 701 N N . SER A 1 90 ? -12.227 18.172 -0.654 1 88.56 90 SER A N 1
ATOM 702 C CA . SER A 1 90 ? -12.578 16.984 0.127 1 88.56 90 SER A CA 1
ATOM 703 C C . SER A 1 90 ? -11.398 16.031 0.239 1 88.56 90 SER A C 1
ATOM 705 O O . SER A 1 90 ? -11.289 15.281 1.211 1 88.56 90 SER A O 1
ATOM 707 N N . THR A 1 91 ? -10.469 16.016 -0.702 1 89.19 91 THR A N 1
ATOM 708 C CA . THR A 1 91 ? -9.359 15.07 -0.707 1 89.19 91 THR A CA 1
ATOM 709 C C . THR A 1 91 ? -8.305 15.461 0.323 1 89.19 91 THR A C 1
ATOM 711 O O . THR A 1 91 ? -7.453 14.648 0.686 1 89.19 91 THR A O 1
ATOM 714 N N . ASP A 1 92 ? -8.398 16.672 0.859 1 90.62 92 ASP A N 1
ATOM 715 C CA . ASP A 1 92 ? -7.457 17.188 1.856 1 90.62 92 ASP A CA 1
ATOM 716 C C . ASP A 1 92 ? -7.91 16.828 3.27 1 90.62 92 ASP A C 1
ATOM 718 O O . ASP A 1 92 ? -7.203 17.094 4.242 1 90.62 92 ASP A O 1
ATOM 722 N N . ALA A 1 93 ? -8.969 16.172 3.379 1 88.06 93 ALA A N 1
ATOM 723 C CA . ALA A 1 93 ? -9.594 15.906 4.672 1 88.06 93 ALA A CA 1
ATOM 724 C C . ALA A 1 93 ? -8.703 15.016 5.531 1 88.06 93 ALA A C 1
ATOM 726 O O . ALA A 1 93 ? -8.07 14.086 5.023 1 88.06 93 ALA A O 1
ATOM 727 N N . SER A 1 94 ? -8.633 15.367 6.773 1 93.94 94 SER A N 1
ATOM 728 C CA . SER A 1 94 ? -8.016 14.562 7.82 1 93.94 94 SER A CA 1
ATOM 729 C C . SER A 1 94 ? -8.906 14.477 9.055 1 93.94 94 SER A C 1
ATOM 731 O O . SER A 1 94 ? -9.531 15.461 9.438 1 93.94 94 SER A O 1
ATOM 733 N N . PHE A 1 95 ? -8.938 13.297 9.562 1 94.38 95 PHE A N 1
ATOM 734 C CA . PHE A 1 95 ? -9.797 13.031 10.711 1 94.38 95 PHE A CA 1
ATOM 735 C C . PHE A 1 95 ? -8.977 12.516 11.891 1 94.38 95 PHE A C 1
ATOM 737 O O . PHE A 1 95 ? -8.133 11.625 11.727 1 94.38 95 PHE A O 1
ATOM 744 N N . GLN A 1 96 ? -9.297 13.18 13.008 1 97.31 96 GLN A N 1
ATOM 745 C CA . GLN A 1 96 ? -8.688 12.547 14.172 1 97.31 96 GLN A CA 1
ATOM 746 C C . GLN A 1 96 ? -9.336 11.195 14.469 1 97.31 96 GLN A C 1
ATOM 748 O O . GLN A 1 96 ? -8.633 10.203 14.695 1 97.31 96 GLN A O 1
ATOM 753 N N . CYS A 1 97 ? -10.664 11.234 14.5 1 97.38 97 CYS A N 1
ATOM 754 C CA . CYS A 1 97 ? -11.438 10 14.602 1 97.38 97 CYS A CA 1
ATOM 755 C C . CYS A 1 97 ? -12.242 9.758 13.328 1 97.38 97 CYS A C 1
ATOM 757 O O . CYS A 1 97 ? -12.672 10.703 12.672 1 97.38 97 CYS A O 1
ATOM 759 N N . LEU A 1 98 ? -12.383 8.492 13.016 1 97.19 98 LEU A N 1
ATOM 760 C CA . LEU A 1 98 ? -13.195 8.172 11.852 1 97.19 98 LEU A CA 1
ATOM 761 C C . LEU A 1 98 ? -14.609 8.719 12.008 1 97.19 98 LEU A C 1
ATOM 763 O O . LEU A 1 98 ? -15.188 8.664 13.094 1 97.19 98 LEU A O 1
ATOM 767 N N . PRO A 1 99 ? -15.117 9.312 10.93 1 95.81 99 PRO A N 1
ATOM 768 C CA . PRO A 1 99 ? -16.516 9.734 10.992 1 95.81 99 PRO A CA 1
ATOM 769 C C . PRO A 1 99 ? -17.484 8.562 11.141 1 95.81 99 PRO A C 1
ATOM 771 O O . PRO A 1 99 ? -17.156 7.434 10.758 1 95.81 99 PRO A O 1
ATOM 774 N N . SER A 1 100 ? -18.672 8.828 11.586 1 94.62 100 SER A N 1
ATOM 775 C CA . SER A 1 100 ? -19.672 7.793 11.828 1 94.62 100 SER A CA 1
ATOM 776 C C . SER A 1 100 ? -20.109 7.133 10.523 1 94.62 100 SER A C 1
ATOM 778 O O . SER A 1 100 ? -20.609 6.008 10.531 1 94.62 100 SER A O 1
ATOM 780 N N . SER A 1 101 ? -19.938 7.816 9.406 1 93.5 101 SER A N 1
ATOM 781 C CA . SER A 1 101 ? -20.344 7.309 8.102 1 93.5 101 SER A CA 1
ATOM 782 C C . SER A 1 101 ? -19.344 6.305 7.555 1 93.5 101 SER A C 1
ATOM 784 O O . SER A 1 101 ? -19.594 5.656 6.535 1 93.5 101 SER A O 1
ATOM 786 N N . ALA A 1 102 ? -18.172 6.199 8.211 1 96.38 102 ALA A N 1
ATOM 787 C CA . ALA A 1 102 ? -17.156 5.254 7.75 1 96.38 102 ALA A CA 1
ATOM 788 C C . ALA A 1 102 ? -17.672 3.818 7.824 1 96.38 102 ALA A C 1
ATOM 790 O O . ALA A 1 102 ? -18.359 3.449 8.781 1 96.38 102 ALA A O 1
ATOM 791 N N . LYS A 1 103 ? -17.297 3 6.82 1 94.69 103 LYS A N 1
ATOM 792 C CA . LYS A 1 103 ? -17.703 1.598 6.754 1 94.69 103 LYS A CA 1
ATOM 793 C C . LYS A 1 103 ? -16.484 0.679 6.73 1 94.69 103 LYS A C 1
ATOM 795 O O . LYS A 1 103 ? -15.508 0.951 6.027 1 94.69 103 LYS A O 1
ATOM 800 N N . LEU A 1 104 ? -16.594 -0.313 7.422 1 94.5 104 LEU A N 1
ATOM 801 C CA . LEU A 1 104 ? -15.555 -1.331 7.398 1 94.5 104 LEU A CA 1
ATOM 802 C C . LEU A 1 104 ? -15.516 -2.039 6.047 1 94.5 104 LEU A C 1
ATOM 804 O O . LEU A 1 104 ? -16.562 -2.457 5.531 1 94.5 104 LEU A O 1
ATOM 808 N N . VAL A 1 105 ? -14.336 -2.133 5.453 1 92.75 105 VAL A N 1
ATOM 809 C CA . VAL A 1 105 ? -14.188 -2.729 4.129 1 92.75 105 VAL A CA 1
ATOM 810 C C . VAL A 1 105 ? -14.336 -4.246 4.223 1 92.75 105 VAL A C 1
ATOM 812 O O . VAL A 1 105 ? -14.906 -4.875 3.33 1 92.75 105 VAL A O 1
ATOM 815 N N . SER A 1 106 ? -13.695 -4.848 5.164 1 85.5 106 SER A N 1
ATOM 816 C CA . SER A 1 106 ? -13.836 -6.281 5.41 1 85.5 106 SER A CA 1
ATOM 817 C C . SER A 1 106 ? -14.008 -6.574 6.895 1 85.5 106 SER A C 1
ATOM 819 O O . SER A 1 106 ? -13.359 -5.949 7.738 1 85.5 106 SER A O 1
ATOM 821 N N . ASN A 1 107 ? -14.867 -7.555 7.145 1 76.56 107 ASN A N 1
ATOM 822 C CA . ASN A 1 107 ? -15.172 -7.898 8.531 1 76.56 107 ASN A CA 1
ATOM 823 C C . ASN A 1 107 ? -14.055 -8.711 9.164 1 76.56 107 ASN A C 1
ATOM 825 O O . ASN A 1 107 ? -13.992 -8.836 10.391 1 76.56 107 ASN A O 1
ATOM 829 N N . ASN A 1 108 ? -13.281 -9.195 8.367 1 77.06 108 ASN A N 1
ATOM 830 C CA . ASN A 1 108 ? -12.164 -9.992 8.883 1 77.06 108 ASN A CA 1
ATOM 831 C C . ASN A 1 108 ? -10.914 -9.133 9.086 1 77.06 108 ASN A C 1
ATOM 833 O O . ASN A 1 108 ? -10.625 -8.25 8.281 1 77.06 108 ASN A O 1
ATOM 837 N N . ASN A 1 109 ? -10.336 -9.461 10.266 1 78 109 ASN A N 1
ATOM 838 C CA . ASN A 1 109 ? -9.047 -8.812 10.453 1 78 109 ASN A CA 1
ATOM 839 C C . ASN A 1 109 ? -8.023 -9.281 9.414 1 78 109 ASN A C 1
ATOM 841 O O . ASN A 1 109 ? -7.996 -10.453 9.055 1 78 109 ASN A O 1
ATOM 845 N N . THR A 1 110 ? -7.406 -8.32 8.914 1 94.12 110 THR A N 1
ATOM 846 C CA . THR A 1 110 ? -6.277 -8.562 8.016 1 94.12 110 THR A CA 1
ATOM 847 C C . THR A 1 110 ? -4.957 -8.297 8.734 1 94.12 110 THR A C 1
ATOM 849 O O . THR A 1 110 ? -4.891 -7.457 9.633 1 94.12 110 THR A O 1
ATOM 852 N N . TYR A 1 111 ? -4.016 -9.109 8.43 1 96.31 111 TYR A N 1
ATOM 853 C CA . TYR A 1 111 ? -2.701 -8.789 8.977 1 96.31 111 TYR A CA 1
ATOM 854 C C . TYR A 1 111 ? -1.644 -8.766 7.879 1 96.31 111 TYR A C 1
ATOM 856 O O . TYR A 1 111 ? -1.757 -9.477 6.879 1 96.31 111 TYR A O 1
ATOM 864 N N . LEU A 1 112 ? -0.689 -7.902 8.039 1 97.06 112 LEU A N 1
ATOM 865 C CA . LEU A 1 112 ? 0.532 -7.836 7.242 1 97.06 112 LEU A CA 1
ATOM 866 C C . LEU A 1 112 ? 1.665 -8.602 7.922 1 97.06 112 LEU A C 1
ATOM 868 O O . LEU A 1 112 ? 1.811 -8.547 9.141 1 97.06 112 LEU A O 1
ATOM 872 N N . GLY A 1 113 ? 2.451 -9.266 7.098 1 96.44 113 GLY A N 1
ATOM 873 C CA . GLY A 1 113 ? 3.518 -10.07 7.672 1 96.44 113 GLY A CA 1
ATOM 874 C C . GLY A 1 113 ? 3.062 -11.453 8.086 1 96.44 113 GLY A C 1
ATOM 875 O O . GLY A 1 113 ? 2.172 -12.031 7.461 1 96.44 113 GLY A O 1
ATOM 876 N N . HIS A 1 114 ? 3.809 -11.969 9.062 1 95.25 114 HIS A N 1
ATOM 877 C CA . HIS A 1 114 ? 3.537 -13.352 9.453 1 95.25 114 HIS A CA 1
ATOM 878 C C . HIS A 1 114 ? 4.043 -13.633 10.867 1 95.25 114 HIS A C 1
ATOM 880 O O . HIS A 1 114 ? 5.016 -13.023 11.312 1 95.25 114 HIS A O 1
ATOM 886 N N . GLY A 1 115 ? 3.279 -14.594 11.578 1 90.44 115 GLY A N 1
ATOM 887 C CA . GLY A 1 115 ? 3.719 -15.078 12.875 1 90.44 115 GLY A CA 1
ATOM 888 C C . GLY A 1 115 ? 3.879 -13.969 13.906 1 90.44 115 GLY A C 1
ATOM 889 O O . GLY A 1 115 ? 2.963 -13.172 14.109 1 90.44 115 GLY A O 1
ATOM 890 N N . LEU A 1 116 ? 5.078 -13.852 14.461 1 84.94 116 LEU A N 1
ATOM 891 C CA . LEU A 1 116 ? 5.34 -12.867 15.492 1 84.94 116 LEU A CA 1
ATOM 892 C C . LEU A 1 116 ? 5.57 -11.484 14.883 1 84.94 116 LEU A C 1
ATOM 894 O O . LEU A 1 116 ? 5.469 -10.469 15.578 1 84.94 116 LEU A O 1
ATOM 898 N N . ASP A 1 117 ? 5.871 -11.523 13.641 1 87.94 117 ASP A N 1
ATOM 899 C CA . ASP A 1 117 ? 6.078 -10.266 12.914 1 87.94 117 ASP A CA 1
ATOM 900 C C . ASP A 1 117 ? 4.871 -9.93 12.047 1 87.94 117 ASP A C 1
ATOM 902 O O . ASP A 1 117 ? 4.965 -9.922 10.82 1 87.94 117 ASP A O 1
ATOM 906 N N . MET A 1 118 ? 3.793 -9.75 12.797 1 93.38 118 MET A N 1
ATOM 907 C CA . MET A 1 118 ? 2.586 -9.391 12.062 1 93.38 118 MET A CA 1
ATOM 908 C C . MET A 1 118 ? 1.972 -8.109 12.609 1 93.38 118 MET A C 1
ATOM 910 O O . MET A 1 118 ? 2.125 -7.801 13.789 1 93.38 118 MET A O 1
ATOM 914 N N . LEU A 1 119 ? 1.404 -7.422 11.789 1 96.12 119 LEU A N 1
ATOM 915 C CA . LEU A 1 119 ? 0.655 -6.211 12.117 1 96.12 119 LEU A CA 1
ATOM 916 C C . LEU A 1 119 ? -0.811 -6.359 11.719 1 96.12 119 LEU A C 1
ATOM 918 O O . LEU A 1 119 ? -1.134 -6.434 10.531 1 96.12 119 LEU A O 1
ATOM 922 N N . ILE A 1 120 ? -1.629 -6.391 12.703 1 95.06 120 ILE A N 1
ATOM 923 C CA . ILE A 1 120 ? -3.057 -6.469 12.406 1 95.06 120 ILE A CA 1
ATOM 924 C C . ILE A 1 120 ? -3.582 -5.086 12.031 1 95.06 120 ILE A C 1
ATOM 926 O O . ILE A 1 120 ? -3.291 -4.098 12.711 1 95.06 120 ILE A O 1
ATOM 930 N N . VAL A 1 121 ? -4.328 -5.066 10.883 1 95.5 121 VAL A N 1
ATOM 931 C CA . VAL A 1 121 ? -4.875 -3.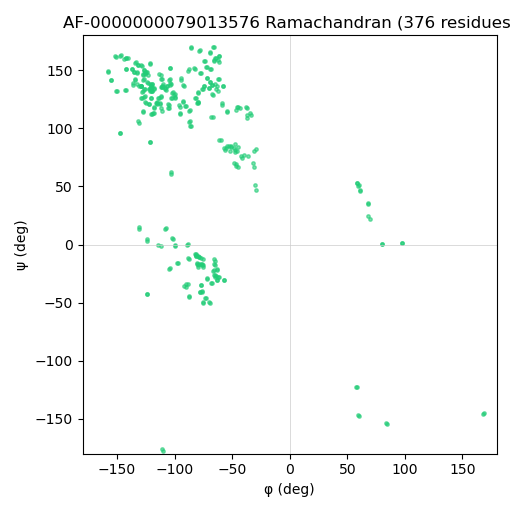791 10.422 1 95.5 121 VAL A CA 1
ATOM 932 C C . VAL A 1 121 ? -6.352 -3.953 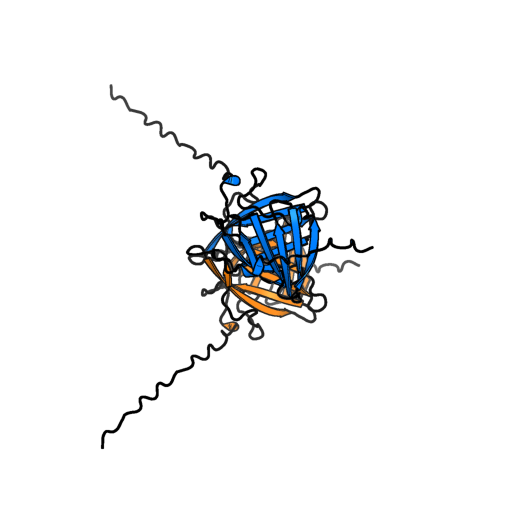10.078 1 95.5 121 VAL A C 1
ATOM 934 O O . VAL A 1 121 ? -6.801 -5.051 9.742 1 95.5 121 VAL A O 1
ATOM 937 N N . GLN A 1 122 ? -7.047 -2.834 10.18 1 94.25 122 GLN A N 1
ATOM 938 C CA . GLN A 1 122 ? -8.422 -2.713 9.703 1 94.25 122 GLN A CA 1
ATOM 939 C C . GLN A 1 122 ? -8.547 -1.577 8.688 1 94.25 122 GLN A C 1
ATOM 941 O O . GLN A 1 122 ? -7.977 -0.501 8.883 1 94.25 122 GLN A O 1
ATOM 946 N N . THR A 1 123 ? -9.32 -1.9 7.691 1 96.25 123 THR A N 1
ATOM 947 C CA . THR A 1 123 ? -9.5 -0.9 6.645 1 96.25 123 THR A CA 1
ATOM 948 C C . THR A 1 123 ? -10.93 -0.357 6.66 1 96.25 123 THR A C 1
ATOM 950 O O . THR A 1 123 ? -11.891 -1.124 6.742 1 96.25 123 THR A O 1
ATOM 953 N N . TRP A 1 124 ? -11.031 0.952 6.539 1 95.88 124 TRP A N 1
ATOM 954 C CA . TRP A 1 124 ? -12.305 1.664 6.551 1 95.88 124 TRP A CA 1
ATOM 955 C C . TRP A 1 124 ? -12.469 2.502 5.289 1 95.88 124 TRP A C 1
ATOM 957 O O . TRP A 1 124 ? -11.492 3.031 4.754 1 95.88 124 TRP A O 1
ATOM 967 N N . GLU A 1 125 ? -13.703 2.637 4.879 1 96.06 125 GLU A N 1
ATOM 968 C CA . GLU A 1 125 ? -14.023 3.434 3.703 1 96.06 125 GLU A CA 1
ATOM 969 C C . GLU A 1 125 ? -14.922 4.617 4.066 1 96.06 125 GLU A C 1
ATOM 971 O O . GLU A 1 125 ? -15.883 4.465 4.824 1 96.06 125 GLU A O 1
ATOM 976 N N . ILE A 1 126 ? -14.555 5.711 3.541 1 96.38 126 ILE A N 1
ATOM 977 C CA . ILE A 1 126 ? -15.281 6.961 3.73 1 96.38 126 ILE A CA 1
ATOM 978 C C . ILE A 1 126 ? -15.617 7.578 2.373 1 96.38 126 ILE A C 1
ATOM 980 O O . ILE A 1 126 ? -14.742 7.691 1.505 1 96.38 126 ILE A O 1
ATOM 984 N N . GLY A 1 127 ? -16.844 8.039 2.141 1 94.94 127 GLY A N 1
ATOM 985 C CA . GLY A 1 127 ? -17.188 8.852 0.985 1 94.94 127 GLY A CA 1
ATOM 986 C C . GLY A 1 127 ? -16.797 10.312 1.15 1 94.94 127 GLY A C 1
ATOM 987 O O . GLY A 1 127 ? -17.156 10.938 2.148 1 94.94 127 GLY A O 1
ATOM 988 N N . LEU A 1 128 ? -15.961 10.766 0.167 1 93 128 LEU A N 1
ATOM 989 C CA . LEU A 1 128 ? -15.562 12.172 0.163 1 93 128 LEU A CA 1
ATOM 990 C C . LEU A 1 128 ? -16.172 12.898 -1.032 1 93 128 LEU A C 1
ATOM 992 O O . LEU A 1 128 ? -15.82 12.609 -2.182 1 93 128 LEU A O 1
ATOM 996 N N . GLY A 1 129 ? -17 13.867 -0.804 1 88.06 129 GLY A N 1
ATOM 997 C CA . GLY A 1 129 ? -17.625 14.578 -1.91 1 88.06 129 GLY A CA 1
ATOM 998 C C . GLY A 1 129 ? -18.438 13.68 -2.82 1 88.06 129 GLY A C 1
ATOM 999 O O . GLY A 1 129 ? -19.047 12.719 -2.361 1 88.06 129 GLY A O 1
ATOM 1000 N N . GLU A 1 130 ? -18.422 14.078 -4.168 1 86.25 130 GLU A N 1
ATOM 1001 C CA . GLU A 1 130 ? -19.328 13.398 -5.09 1 86.25 130 GLU A CA 1
ATOM 1002 C C . GLU A 1 130 ? -18.656 12.172 -5.703 1 86.25 130 GLU A C 1
ATOM 1004 O O . GLU A 1 130 ? -19.312 11.148 -5.906 1 86.25 130 GLU A O 1
ATOM 1009 N N . ASP A 1 131 ? -17.406 12.227 -5.918 1 91.31 131 ASP A N 1
ATOM 1010 C CA . ASP A 1 131 ? -16.859 11.141 -6.734 1 91.31 131 ASP A CA 1
ATOM 1011 C C . ASP A 1 131 ? -15.617 10.531 -6.082 1 91.31 131 ASP A C 1
ATOM 1013 O O . ASP A 1 131 ? -14.828 9.859 -6.75 1 91.31 131 ASP A O 1
ATOM 1017 N N . THR A 1 132 ? -15.359 10.828 -4.809 1 94.25 132 THR A N 1
ATOM 1018 C CA . THR A 1 132 ? -14.117 10.344 -4.223 1 94.25 132 THR A CA 1
ATOM 1019 C C . THR A 1 132 ? -14.398 9.43 -3.037 1 94.25 132 THR A C 1
ATOM 1021 O O . THR A 1 132 ? -15.234 9.742 -2.186 1 94.25 132 THR A O 1
ATOM 1024 N N . THR A 1 133 ? -13.75 8.336 -3.049 1 95.69 133 THR A N 1
ATOM 1025 C CA . THR A 1 133 ? -13.734 7.43 -1.91 1 95.69 133 THR A CA 1
ATOM 1026 C C . THR A 1 133 ? -12.359 7.395 -1.262 1 95.69 133 THR A C 1
ATOM 1028 O O . THR A 1 133 ? -11.336 7.367 -1.956 1 95.69 133 THR A O 1
ATOM 1031 N N . LEU A 1 134 ? -12.391 7.445 0.026 1 96.81 134 LEU A N 1
ATOM 1032 C CA . LEU A 1 134 ? -11.18 7.348 0.832 1 96.81 134 LEU A CA 1
ATOM 1033 C C . LEU A 1 134 ? -11.164 6.051 1.637 1 96.81 134 LEU A C 1
ATOM 1035 O O . LEU A 1 134 ? -12.094 5.777 2.395 1 96.81 134 LEU A O 1
ATOM 1039 N N . ARG A 1 135 ? -10.148 5.277 1.423 1 96.31 135 ARG A N 1
ATOM 1040 C CA . ARG A 1 135 ? -9.914 4.121 2.279 1 96.31 135 ARG A CA 1
ATOM 1041 C C . ARG A 1 135 ? -8.703 4.34 3.18 1 96.31 135 ARG A C 1
ATOM 1043 O O . ARG A 1 135 ? -7.652 4.785 2.717 1 96.31 135 ARG A O 1
ATOM 1050 N N . LEU A 1 136 ? -8.914 4.012 4.402 1 96.81 136 LEU A N 1
ATOM 1051 C CA . LEU A 1 136 ? -7.879 4.148 5.418 1 96.81 136 LEU A CA 1
ATOM 1052 C C . LEU A 1 136 ? -7.668 2.834 6.16 1 96.81 136 LEU A C 1
ATOM 1054 O O . LEU A 1 136 ? -8.617 2.244 6.672 1 96.81 136 LEU A O 1
ATOM 1058 N N . ALA A 1 137 ? -6.418 2.402 6.199 1 96.5 137 ALA A N 1
ATOM 1059 C CA . ALA A 1 137 ? -6.055 1.254 7.027 1 96.5 137 ALA A CA 1
ATOM 1060 C C . ALA A 1 137 ? -5.379 1.701 8.32 1 96.5 137 ALA A C 1
ATOM 1062 O O . ALA A 1 137 ? -4.449 2.51 8.297 1 96.5 137 ALA A O 1
ATOM 1063 N N . TYR A 1 138 ? -5.848 1.166 9.445 1 95.88 138 TYR A N 1
ATOM 1064 C CA . TYR A 1 138 ? -5.34 1.515 10.773 1 95.88 138 TYR A CA 1
ATOM 1065 C C . TYR A 1 138 ? -4.938 0.266 11.547 1 95.88 138 TYR A C 1
ATOM 1067 O O . TYR A 1 138 ? -5.5 -0.811 11.336 1 95.88 138 TYR A O 1
ATOM 1075 N N . THR A 1 139 ? -3.943 0.483 12.414 1 95.62 139 THR A N 1
ATOM 1076 C CA . THR A 1 139 ? -3.678 -0.553 13.406 1 95.62 139 THR A CA 1
ATOM 1077 C C . THR A 1 139 ? -4.848 -0.686 14.375 1 95.62 139 THR A C 1
ATOM 1079 O O . THR A 1 139 ? -5.746 0.158 14.391 1 95.62 139 THR A O 1
ATOM 1082 N N . MET A 1 140 ? -4.855 -1.71 15.211 1 89.44 140 MET A N 1
ATOM 1083 C CA . MET A 1 140 ? -6.016 -2.002 16.047 1 89.44 140 MET A CA 1
ATOM 1084 C C . MET A 1 140 ? -5.805 -1.483 17.469 1 89.44 140 MET A C 1
ATOM 1086 O O . MET A 1 140 ? -6.723 -1.53 18.297 1 89.44 140 MET A O 1
ATOM 1090 N N . GLU A 1 141 ? -4.75 -0.934 17.734 1 89.38 141 GLU A N 1
ATOM 1091 C CA . GLU A 1 141 ? -4.5 -0.384 19.062 1 89.38 141 GLU A CA 1
ATOM 1092 C C . GLU A 1 141 ? -5.199 0.96 19.25 1 89.38 141 GLU A C 1
ATOM 1094 O O . GLU A 1 141 ? -5.688 1.548 18.281 1 89.38 141 GLU A O 1
ATOM 1099 N N . THR A 1 142 ? -5.25 1.441 20.547 1 91.06 142 THR A N 1
ATOM 1100 C CA . THR A 1 142 ? -5.727 2.771 20.906 1 91.06 142 THR A CA 1
ATOM 1101 C C . THR A 1 142 ? -4.609 3.598 21.531 1 91.06 142 THR A C 1
ATOM 1103 O O . THR A 1 142 ? -4.047 3.209 22.562 1 91.06 142 THR A O 1
ATOM 1106 N N . PRO A 1 143 ? -4.281 4.699 21 1 95.38 143 PRO A N 1
ATOM 1107 C CA . PRO A 1 143 ? -4.773 5.227 19.734 1 95.38 143 PRO A CA 1
ATOM 1108 C C . PRO A 1 143 ? -4.332 4.391 18.531 1 95.38 143 PRO A C 1
ATOM 1110 O O . PRO A 1 143 ? -3.367 3.627 18.625 1 95.38 143 PRO A O 1
ATOM 1113 N N . ALA A 1 144 ? -5.094 4.516 17.438 1 96.25 144 ALA A N 1
ATOM 1114 C CA . ALA A 1 144 ? -4.777 3.818 16.203 1 96.25 144 ALA A CA 1
ATOM 1115 C C . ALA A 1 144 ? -3.725 4.578 15.398 1 96.25 144 ALA A C 1
ATOM 1117 O O . ALA A 1 144 ? -3.648 5.809 15.469 1 96.25 144 ALA A O 1
ATOM 1118 N N . PHE A 1 145 ? -2.951 3.842 14.641 1 97.88 145 PHE A N 1
ATOM 1119 C CA . PHE A 1 145 ? -1.962 4.449 13.758 1 97.88 145 PHE A CA 1
ATOM 1120 C C . PHE A 1 145 ? -2.246 4.09 12.305 1 97.88 145 PHE A C 1
ATOM 1122 O O . PHE A 1 145 ? -2.613 2.955 12 1 97.88 145 PHE A O 1
ATOM 1129 N N . PRO A 1 146 ? -2.113 5.047 11.422 1 97.62 146 PRO A N 1
ATOM 1130 C CA . PRO A 1 146 ? -2.41 4.801 10.008 1 97.62 146 PRO A CA 1
ATOM 1131 C C . PRO A 1 146 ? -1.297 4.035 9.297 1 97.62 146 PRO A C 1
ATOM 1133 O O . PRO A 1 146 ? -0.118 4.223 9.609 1 97.62 146 PRO A O 1
ATOM 1136 N N . THR A 1 147 ? -1.662 3.229 8.328 1 97.5 147 THR A N 1
ATOM 1137 C CA . THR A 1 147 ? -0.671 2.504 7.539 1 97.5 147 THR A CA 1
ATOM 1138 C C . THR A 1 147 ? -0.846 2.795 6.055 1 97.5 147 THR A C 1
ATOM 1140 O O . THR A 1 147 ? 0.138 2.951 5.328 1 97.5 147 THR A O 1
ATOM 1143 N N . ILE A 1 148 ? -2.076 2.824 5.562 1 97.81 148 ILE A N 1
ATOM 1144 C CA . ILE A 1 148 ? -2.338 3.031 4.141 1 97.81 148 ILE A CA 1
ATOM 1145 C C . ILE A 1 148 ? -3.488 4.02 3.967 1 97.81 148 ILE A C 1
ATOM 1147 O O . ILE A 1 148 ? -4.473 3.975 4.711 1 97.81 148 ILE A O 1
ATOM 1151 N N . ARG A 1 149 ? -3.363 4.891 3.08 1 97.75 149 ARG A N 1
ATOM 1152 C CA . ARG A 1 149 ? -4.383 5.816 2.605 1 97.75 149 ARG A CA 1
ATOM 1153 C C . ARG A 1 149 ? -4.562 5.711 1.095 1 97.75 149 ARG A C 1
ATOM 1155 O O . ARG A 1 149 ? -3.605 5.883 0.338 1 97.75 149 ARG A O 1
ATOM 1162 N N . HIS A 1 150 ? -5.77 5.406 0.673 1 97.62 150 HIS A N 1
ATOM 1163 C CA . HIS A 1 150 ? -6.082 5.176 -0.733 1 97.62 150 HIS A CA 1
ATOM 1164 C C . HIS A 1 150 ? -7.254 6.039 -1.185 1 97.62 150 HIS A C 1
ATOM 1166 O O . HIS A 1 150 ? -8.375 5.879 -0.694 1 97.62 150 HIS A O 1
ATOM 1172 N N . LEU A 1 151 ? -6.961 6.973 -2.09 1 96.81 151 LEU A N 1
ATOM 1173 C CA . LEU A 1 151 ? -7.98 7.809 -2.713 1 96.81 151 LEU A CA 1
ATOM 1174 C C . LEU A 1 151 ? -8.336 7.281 -4.102 1 96.81 151 LEU A C 1
ATOM 1176 O O . LEU A 1 151 ? -7.457 7.09 -4.941 1 96.81 151 LEU A O 1
ATOM 1180 N N . ARG A 1 152 ? -9.602 7.113 -4.34 1 94.81 152 ARG A N 1
ATOM 1181 C CA . ARG A 1 152 ? -10.016 6.598 -5.641 1 94.81 152 ARG A CA 1
ATOM 1182 C C . ARG A 1 152 ? -11.297 7.277 -6.113 1 94.81 152 ARG A C 1
ATOM 1184 O O . ARG A 1 152 ? -12.109 7.715 -5.297 1 94.81 152 ARG A O 1
ATOM 1191 N N . SER A 1 153 ? -11.367 7.32 -7.41 1 93.81 153 SER A N 1
ATOM 1192 C CA . SER A 1 153 ? -12.617 7.766 -8.016 1 93.81 153 SER A CA 1
ATOM 1193 C C . SER A 1 153 ? -13.695 6.688 -7.93 1 93.81 153 SER A C 1
ATOM 1195 O O . SER A 1 153 ? -13.438 5.523 -8.258 1 93.81 153 SER A O 1
ATOM 1197 N N . ARG A 1 154 ? -14.891 7.102 -7.586 1 90.31 154 ARG A N 1
ATOM 1198 C CA . ARG A 1 154 ? -15.992 6.148 -7.496 1 90.31 154 ARG A CA 1
ATOM 1199 C C . ARG A 1 154 ? -16.516 5.785 -8.883 1 90.31 154 ARG A C 1
ATOM 1201 O O . ARG A 1 154 ? -16.859 4.629 -9.141 1 90.31 154 ARG A O 1
ATOM 1208 N N . SER A 1 155 ? -16.469 6.809 -9.75 1 91.81 155 SER A N 1
ATOM 1209 C CA . SER A 1 155 ? -17.047 6.613 -11.07 1 91.81 155 SER A CA 1
ATOM 1210 C C . SER A 1 155 ? -16.141 5.773 -11.961 1 91.81 155 SER A C 1
ATOM 1212 O O . SER A 1 155 ? -16.609 4.887 -12.68 1 91.81 155 SER A O 1
ATOM 1214 N N . THR A 1 156 ? -14.852 5.961 -11.922 1 90.56 156 THR A N 1
ATOM 1215 C CA . THR A 1 156 ? -13.945 5.277 -12.836 1 90.56 156 THR A CA 1
ATOM 1216 C C . THR A 1 156 ? -13.195 4.164 -12.125 1 90.56 156 THR A C 1
ATOM 1218 O O . THR A 1 156 ? -12.633 3.273 -12.766 1 90.56 156 THR A O 1
ATOM 1221 N N . GLY A 1 157 ? -13.156 4.297 -10.82 1 89.81 157 GLY A N 1
ATOM 1222 C CA . GLY A 1 157 ? -12.375 3.34 -10.047 1 89.81 157 GLY A CA 1
ATOM 1223 C C . GLY A 1 157 ? -10.891 3.646 -10.047 1 89.81 157 GLY A C 1
ATOM 1224 O O . GLY A 1 157 ? -10.109 2.953 -9.398 1 89.81 157 GLY A O 1
ATOM 1225 N N . SER A 1 158 ? -10.5 4.664 -10.68 1 92.12 158 SER A N 1
ATOM 1226 C CA . SER A 1 158 ? -9.086 5.004 -10.812 1 92.12 158 SER A CA 1
ATOM 1227 C C . SER A 1 158 ? -8.516 5.5 -9.492 1 92.12 158 SER A C 1
ATOM 1229 O O . SER A 1 158 ? -9.188 6.211 -8.742 1 92.12 158 SER A O 1
ATOM 1231 N N . ALA A 1 159 ? -7.273 5.109 -9.297 1 94.62 159 ALA A N 1
ATOM 1232 C CA . ALA A 1 159 ? -6.578 5.559 -8.094 1 94.62 159 ALA A CA 1
ATOM 1233 C C . ALA A 1 159 ? -6.016 6.961 -8.273 1 94.62 159 ALA A C 1
ATOM 1235 O O . ALA A 1 159 ? -5.273 7.223 -9.227 1 94.62 159 ALA A O 1
ATOM 1236 N N . ALA A 1 160 ? -6.371 7.824 -7.355 1 93.5 160 ALA A N 1
ATOM 1237 C CA . ALA A 1 160 ? -5.805 9.172 -7.371 1 93.5 160 ALA A CA 1
ATOM 1238 C C . ALA A 1 160 ? -4.543 9.242 -6.516 1 93.5 160 ALA A C 1
ATOM 1240 O O . ALA A 1 160 ? -3.609 9.984 -6.84 1 93.5 160 ALA A O 1
ATOM 1241 N N . ALA A 1 161 ? -4.516 8.547 -5.457 1 96.44 161 ALA A N 1
ATOM 1242 C CA . ALA A 1 161 ? -3.352 8.477 -4.578 1 96.44 161 ALA A CA 1
ATOM 1243 C C . ALA A 1 161 ? -3.35 7.184 -3.768 1 96.44 161 ALA A C 1
ATOM 1245 O O . ALA A 1 161 ? -4.406 6.699 -3.359 1 96.44 161 ALA A O 1
ATOM 1246 N N . VAL A 1 162 ? -2.211 6.656 -3.596 1 97.94 162 VAL A N 1
ATOM 1247 C CA . VAL A 1 162 ? -1.97 5.512 -2.727 1 97.94 162 VAL A CA 1
ATOM 1248 C C . VAL A 1 162 ? -0.777 5.797 -1.815 1 97.94 162 VAL A C 1
ATOM 1250 O O . VAL A 1 162 ? 0.376 5.68 -2.236 1 97.94 162 VAL A O 1
ATOM 1253 N N . PHE A 1 163 ? -1.087 6.07 -0.591 1 98 163 PHE A N 1
ATOM 1254 C CA . PHE A 1 163 ? -0.039 6.371 0.378 1 98 163 PHE A CA 1
ATOM 1255 C C . PHE A 1 163 ? 0.212 5.172 1.289 1 98 163 PHE A C 1
ATOM 1257 O O . PHE A 1 163 ? -0.73 4.512 1.726 1 98 163 PHE A O 1
ATOM 1264 N N . VAL A 1 164 ? 1.418 4.957 1.521 1 98 164 VAL A N 1
ATOM 1265 C CA . VAL A 1 164 ? 1.819 4.191 2.697 1 98 164 VAL A CA 1
ATOM 1266 C C . VAL A 1 164 ? 2.457 5.125 3.727 1 98 164 VAL A C 1
ATOM 1268 O O . VAL A 1 164 ? 3.24 6.008 3.371 1 98 164 VAL A O 1
ATOM 1271 N N . TYR A 1 165 ? 2.043 4.934 4.957 1 98.19 165 TYR A N 1
ATOM 1272 C CA . TYR A 1 165 ? 2.607 5.688 6.07 1 98.19 165 TYR A CA 1
ATOM 1273 C C . TYR A 1 165 ? 3.568 4.828 6.883 1 98.19 165 TYR A C 1
ATOM 1275 O O . TYR A 1 165 ? 3.287 3.658 7.152 1 98.19 165 TYR A O 1
ATOM 1283 N N . TYR A 1 166 ? 4.691 5.445 7.234 1 97.12 166 TYR A N 1
ATOM 1284 C CA . TYR A 1 166 ? 5.703 4.684 7.957 1 97.12 166 TYR A CA 1
ATOM 1285 C C . TYR A 1 166 ? 6.383 5.547 9.016 1 97.12 166 TYR A C 1
ATOM 1287 O O . TYR A 1 166 ? 6.211 6.77 9.031 1 97.12 166 TYR A O 1
ATOM 1295 N N . ASN A 1 167 ? 7.012 4.875 10 1 97.12 167 ASN A N 1
ATOM 1296 C CA . ASN A 1 167 ? 7.809 5.508 11.047 1 97.12 167 ASN A CA 1
ATOM 1297 C C . ASN A 1 167 ? 6.988 6.52 11.844 1 97.12 167 ASN A C 1
ATOM 1299 O O . ASN A 1 167 ? 7.414 7.664 12.023 1 97.12 167 ASN A O 1
ATOM 1303 N N . ALA A 1 168 ? 5.91 6.059 12.312 1 98.12 168 ALA A N 1
ATOM 1304 C CA . ALA A 1 1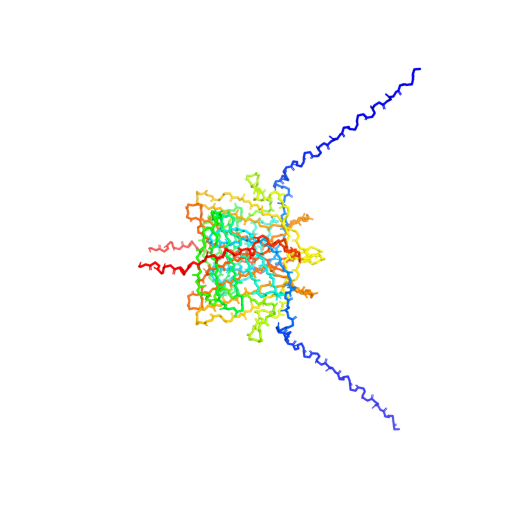68 ? 5.008 6.918 13.07 1 98.12 168 ALA A CA 1
ATOM 1305 C C . ALA A 1 168 ? 5.602 7.277 14.43 1 98.12 168 ALA A C 1
ATOM 1307 O O . ALA A 1 168 ? 6.102 6.41 15.141 1 98.12 168 ALA A O 1
ATOM 1308 N N . VAL A 1 169 ? 5.516 8.531 14.773 1 97.5 169 VAL A N 1
ATOM 1309 C CA . VAL A 1 169 ? 5.883 9.023 16.094 1 97.5 169 VAL A CA 1
ATOM 1310 C C . VAL A 1 169 ? 4.805 9.969 16.609 1 97.5 169 VAL A C 1
ATOM 1312 O O . VAL A 1 169 ? 4.039 10.539 15.828 1 97.5 169 VAL A O 1
ATOM 1315 N N . THR A 1 170 ? 4.715 10.109 17.859 1 97.44 170 THR A N 1
ATOM 1316 C CA . THR A 1 170 ? 3.691 10.969 18.438 1 97.44 170 THR A CA 1
ATOM 1317 C C . THR A 1 170 ? 4.285 12.312 18.844 1 97.44 170 THR A C 1
ATOM 1319 O O . THR A 1 170 ? 3.6 13.148 19.453 1 97.44 170 THR A O 1
ATOM 1322 N N . GLU A 1 171 ? 5.512 12.516 18.547 1 96.62 171 GLU A N 1
ATOM 1323 C CA . GLU A 1 171 ? 6.148 13.82 18.641 1 96.62 171 GLU A CA 1
ATOM 1324 C C . GLU A 1 171 ? 6.281 14.469 17.266 1 96.62 171 GLU A C 1
ATOM 1326 O O . GLU A 1 171 ? 6.879 13.891 16.344 1 96.62 171 GLU A O 1
ATOM 1331 N N . ILE A 1 172 ? 5.77 15.664 17.172 1 97.94 172 ILE A N 1
ATOM 1332 C CA . ILE A 1 172 ? 5.777 16.328 15.867 1 97.94 172 ILE A CA 1
ATOM 1333 C C . ILE A 1 172 ? 6.871 17.391 15.836 1 97.94 172 ILE A C 1
ATOM 1335 O O . ILE A 1 172 ? 7.281 17.906 16.875 1 97.94 172 ILE A O 1
ATOM 1339 N N . ASP A 1 173 ? 7.391 17.672 14.703 1 98.06 173 ASP A N 1
ATOM 1340 C CA . ASP A 1 173 ? 8.312 18.766 14.461 1 98.06 173 ASP A CA 1
ATOM 1341 C C . ASP A 1 173 ? 7.559 20.062 14.141 1 98.06 173 ASP A C 1
ATOM 1343 O O . ASP A 1 173 ? 6.941 20.172 13.078 1 98.06 173 ASP A O 1
ATOM 1347 N N . PRO A 1 174 ? 7.664 21.062 14.984 1 97.06 174 PRO A N 1
ATOM 1348 C CA . PRO A 1 174 ? 6.891 22.297 14.773 1 97.06 174 PRO A CA 1
ATOM 1349 C C . PRO A 1 174 ? 7.293 23.031 13.508 1 97.06 174 PRO A C 1
ATOM 1351 O O . PRO A 1 174 ? 6.535 23.875 13.016 1 97.06 174 PRO A O 1
ATOM 1354 N N . LYS A 1 175 ? 8.391 22.734 12.992 1 96.19 175 LYS A N 1
ATOM 1355 C CA . LYS A 1 175 ? 8.883 23.484 11.836 1 96.19 175 LYS A CA 1
ATOM 1356 C C . LYS A 1 175 ? 7.957 23.312 10.633 1 96.19 175 LYS A C 1
ATOM 1358 O O . LYS A 1 175 ? 7.941 24.141 9.734 1 96.19 175 LYS A O 1
ATOM 1363 N N . TYR A 1 176 ? 7.184 22.266 10.641 1 97.5 176 TYR A N 1
ATOM 1364 C CA . TYR A 1 176 ? 6.336 22 9.48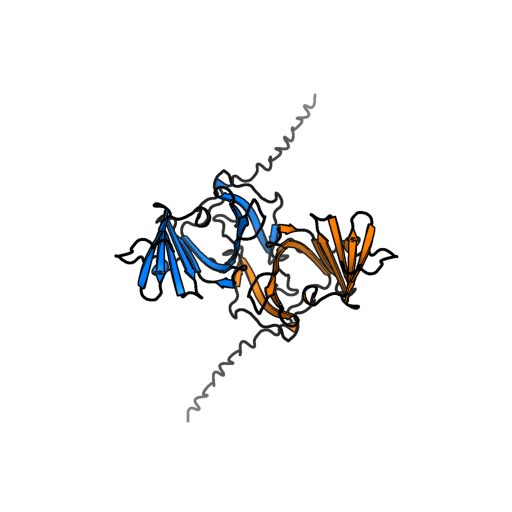4 1 97.5 176 TYR A CA 1
ATOM 1365 C C . TYR A 1 176 ? 5.066 22.828 9.531 1 97.5 176 TYR A C 1
ATOM 1367 O O . TYR A 1 176 ? 4.332 22.906 8.539 1 97.5 176 TYR A O 1
ATOM 1375 N N . PHE A 1 177 ? 4.812 23.469 10.586 1 97.62 177 PHE A N 1
ATOM 1376 C CA . PHE A 1 177 ? 3.539 24.172 10.75 1 97.62 177 PHE A CA 1
ATOM 1377 C C . PHE A 1 177 ? 3.725 25.672 10.656 1 97.62 177 PHE A C 1
ATOM 1379 O O . PHE A 1 177 ? 2.824 26.438 11.008 1 97.62 177 PHE A O 1
ATOM 1386 N N . VAL A 1 178 ? 4.832 26.109 10.195 1 95.62 178 VAL A N 1
ATOM 1387 C CA . VAL A 1 178 ? 5.125 27.531 10.125 1 95.62 178 VAL A CA 1
ATOM 1388 C C . VAL A 1 178 ? 4.449 28.141 8.898 1 95.62 178 VAL A C 1
ATOM 1390 O O . VAL A 1 178 ? 4.723 27.734 7.766 1 95.62 178 VAL A O 1
ATOM 1393 N N . ILE A 1 179 ? 3.604 29.125 9.086 1 94.56 179 ILE A N 1
ATOM 1394 C CA . ILE A 1 179 ? 2.938 29.875 8.031 1 94.56 179 ILE A CA 1
ATOM 1395 C C . ILE A 1 179 ? 3.461 31.312 8.008 1 94.56 179 ILE A C 1
ATOM 1397 O O . ILE A 1 179 ? 3.41 32 9.023 1 94.56 179 ILE A O 1
ATOM 1401 N N . PRO A 1 180 ? 3.865 31.734 6.863 1 93.69 180 PRO A N 1
ATOM 1402 C CA . PRO A 1 180 ? 4.316 33.125 6.773 1 93.69 180 PRO A CA 1
ATOM 1403 C C . PRO A 1 180 ? 3.213 34.125 7.105 1 93.69 180 PRO A C 1
ATOM 1405 O O . PRO A 1 180 ? 2.029 33.812 6.93 1 93.69 180 PRO A O 1
ATOM 1408 N N . SER A 1 181 ? 3.639 35.344 7.48 1 91.62 181 SER A N 1
ATOM 1409 C CA . SER A 1 181 ? 2.697 36.375 7.879 1 91.62 181 SER A CA 1
ATOM 1410 C C . SER A 1 181 ? 1.867 36.844 6.695 1 91.62 181 SER A C 1
ATOM 1412 O O . SER A 1 181 ? 0.721 37.281 6.863 1 91.62 181 SER A O 1
ATOM 1414 N N . THR A 1 182 ? 2.453 36.844 5.555 1 92.5 182 THR A N 1
ATOM 1415 C CA . THR A 1 182 ? 1.746 37.219 4.332 1 92.5 182 THR A CA 1
ATOM 1416 C C . THR A 1 182 ? 1.614 36 3.406 1 92.5 182 THR A C 1
ATOM 1418 O O . THR A 1 182 ? 2.605 35.344 3.104 1 92.5 182 THR A O 1
ATOM 1421 N N . CYS A 1 183 ? 0.399 35.75 3.033 1 95.19 183 CYS A N 1
ATOM 1422 C CA . CYS A 1 183 ? 0.119 34.625 2.143 1 95.19 183 CYS A CA 1
ATOM 1423 C C . CYS A 1 183 ? -1.062 34.938 1.231 1 95.19 183 CYS A C 1
ATOM 1425 O O . CYS A 1 183 ? -2.215 34.719 1.608 1 95.19 183 CYS A O 1
ATOM 1427 N N . PRO A 1 184 ? -0.759 35.406 0.002 1 93.69 184 PRO A N 1
ATOM 1428 C CA . PRO A 1 184 ? -1.852 35.75 -0.91 1 93.69 184 PRO A CA 1
ATOM 1429 C C . PRO A 1 184 ? -2.619 34.531 -1.403 1 93.69 184 PRO A C 1
ATOM 1431 O O . PRO A 1 184 ? -2.139 33.406 -1.269 1 93.69 184 PRO A O 1
ATOM 1434 N N . ASN A 1 185 ? -3.809 34.75 -1.982 1 91.44 185 ASN A N 1
ATOM 1435 C CA . ASN A 1 185 ? -4.594 33.688 -2.588 1 91.44 185 ASN A CA 1
ATOM 1436 C C . ASN A 1 185 ? -3.91 33.125 -3.834 1 91.44 185 ASN A C 1
ATOM 1438 O O . ASN A 1 185 ? -3.275 33.875 -4.586 1 91.44 185 ASN A O 1
ATOM 1442 N N . GLU A 1 186 ? -3.979 31.75 -3.883 1 81.56 186 GLU A N 1
ATOM 1443 C CA . GLU A 1 186 ? -3.496 31.141 -5.117 1 81.56 186 GLU A CA 1
ATOM 1444 C C . GLU A 1 186 ? -4.273 31.656 -6.328 1 81.56 186 GLU A C 1
ATOM 1446 O O . GLU A 1 186 ? -5.5 31.781 -6.281 1 81.56 186 GLU A O 1
ATOM 1451 N N . ILE A 1 187 ? -3.518 32.312 -7.336 1 69.69 187 ILE A N 1
ATOM 1452 C CA . ILE A 1 187 ? -4.156 32.75 -8.57 1 69.69 187 ILE A CA 1
ATOM 1453 C C . ILE A 1 187 ? -4.613 31.547 -9.383 1 69.69 187 ILE A C 1
ATOM 1455 O O . ILE A 1 187 ? -3.807 30.688 -9.734 1 69.69 187 ILE A O 1
ATOM 1459 N N . PRO A 1 188 ? -6 31.344 -9.469 1 57.72 188 PRO A N 1
ATOM 1460 C CA . PRO A 1 188 ? -6.422 30.203 -10.289 1 57.72 188 PRO A CA 1
ATOM 1461 C C . PRO A 1 188 ? -5.695 30.141 -11.625 1 57.72 188 PRO A C 1
ATOM 1463 O O . PRO A 1 188 ? -5.363 31.188 -12.203 1 57.72 188 PRO A O 1
ATOM 1466 N N . LEU A 1 189 ? -4.93 29.062 -11.891 1 46.09 189 LEU A N 1
ATOM 1467 C CA . LEU A 1 189 ? -4.395 29.016 -13.25 1 46.09 189 LEU A CA 1
ATOM 1468 C C . LEU A 1 189 ? -5.469 29.359 -14.273 1 46.09 189 LEU A C 1
ATOM 1470 O O . LEU A 1 189 ? -6.586 28.844 -14.211 1 46.09 189 LEU A O 1
ATOM 1474 N N . SER A 1 190 ? -5.285 30.484 -15.086 1 42.31 190 SER A N 1
ATOM 1475 C CA . SER A 1 190 ? -6.18 30.844 -16.188 1 42.31 190 SER A CA 1
ATOM 1476 C C . SER A 1 190 ? -6.348 29.672 -17.156 1 42.31 190 SER A C 1
ATOM 1478 O O . SER A 1 190 ? -5.422 28.891 -17.359 1 42.31 190 SER A O 1
ATOM 1480 N N . MET B 1 1 ? 60.5 1.934 32.688 1 35.66 1 MET B N 1
ATOM 1481 C CA . MET B 1 1 ? 60.062 2.016 31.297 1 35.66 1 MET B CA 1
ATOM 1482 C C . MET B 1 1 ? 58.688 1.368 31.141 1 35.66 1 MET B C 1
ATOM 1484 O O . MET B 1 1 ? 58.531 0.152 31.297 1 35.66 1 MET B O 1
ATOM 1488 N N . GLN B 1 2 ? 57.594 2.09 31.656 1 50.62 2 GLN B N 1
ATOM 1489 C CA . GLN B 1 2 ? 56.188 1.729 31.672 1 50.62 2 GLN B CA 1
ATOM 1490 C C . GLN B 1 2 ? 55.656 1.558 30.25 1 50.62 2 GLN B C 1
ATOM 1492 O O . GLN B 1 2 ? 55.688 2.492 29.453 1 50.62 2 GLN B O 1
ATOM 1497 N N . SER B 1 3 ? 55.75 0.353 29.734 1 45.41 3 SER B N 1
ATOM 1498 C CA . SER B 1 3 ? 55.125 -0.027 28.469 1 45.41 3 SER B CA 1
ATOM 1499 C C . SER B 1 3 ? 53.625 0.219 28.484 1 45.41 3 SER B C 1
ATOM 1501 O O . SER B 1 3 ? 52.906 -0.408 29.25 1 45.41 3 SER B O 1
ATOM 1503 N N . VAL B 1 4 ? 53.219 1.489 28.203 1 47.56 4 VAL B N 1
ATOM 1504 C CA . VAL B 1 4 ? 51.844 1.793 27.891 1 47.56 4 VAL B CA 1
ATOM 1505 C C . VAL B 1 4 ? 51.344 0.917 26.734 1 47.56 4 VAL B C 1
ATOM 1507 O O . VAL B 1 4 ? 51.875 1.021 25.609 1 47.56 4 VAL B O 1
ATOM 1510 N N . LEU B 1 5 ? 50.906 -0.274 27.062 1 43.22 5 LEU B N 1
ATOM 1511 C CA . LEU B 1 5 ? 50.094 -1.065 26.125 1 43.22 5 LEU B CA 1
ATOM 1512 C C . LEU B 1 5 ? 48.969 -0.237 25.547 1 43.22 5 LEU B C 1
ATOM 1514 O O . LEU B 1 5 ? 48.031 0.158 26.266 1 43.22 5 LEU B O 1
ATOM 1518 N N . LEU B 1 6 ? 49.25 0.551 24.5 1 37.16 6 LEU B N 1
ATOM 1519 C CA . LEU B 1 6 ? 48.219 1.149 23.672 1 37.16 6 LEU B CA 1
ATOM 1520 C C . LEU B 1 6 ? 47.281 0.08 23.125 1 37.16 6 LEU B C 1
ATOM 1522 O O . LEU B 1 6 ? 47.688 -0.733 22.297 1 37.16 6 LEU B O 1
ATOM 1526 N N . CYS B 1 7 ? 46.281 -0.338 23.922 1 41.81 7 CYS B N 1
ATOM 1527 C CA . CYS B 1 7 ? 45.156 -1.075 23.391 1 41.81 7 CYS B CA 1
ATOM 1528 C C . CYS B 1 7 ? 44.531 -0.365 22.188 1 41.81 7 CYS B C 1
ATOM 1530 O O . CYS B 1 7 ? 44 0.73 22.328 1 41.81 7 CYS B O 1
ATOM 1532 N N . SER B 1 8 ? 45.125 -0.607 21.031 1 39.31 8 SER B N 1
ATOM 1533 C CA . SER B 1 8 ? 44.469 -0.228 19.812 1 39.31 8 SER B CA 1
ATOM 1534 C C . SER B 1 8 ? 43 -0.694 19.812 1 39.31 8 SER B C 1
ATOM 1536 O O . SER B 1 8 ? 42.719 -1.896 19.844 1 39.31 8 SER B O 1
ATOM 1538 N N . LEU B 1 9 ? 42.125 0.08 20.344 1 44.38 9 LEU B N 1
ATOM 1539 C CA . LEU B 1 9 ? 40.688 -0.062 20.062 1 44.38 9 LEU B CA 1
ATOM 1540 C C . LEU B 1 9 ? 40.438 -0.167 18.562 1 44.38 9 LEU B C 1
ATOM 1542 O O . LEU B 1 9 ? 40.562 0.828 17.844 1 44.38 9 LEU B O 1
ATOM 1546 N N . ILE B 1 10 ? 40.844 -1.291 18 1 40.66 10 ILE B N 1
ATOM 1547 C CA . ILE B 1 10 ? 40.312 -1.583 16.672 1 40.66 10 ILE B CA 1
ATOM 1548 C C . ILE B 1 10 ? 38.781 -1.377 16.672 1 40.66 10 ILE B C 1
ATOM 1550 O O . ILE B 1 10 ? 38.062 -2.125 17.312 1 40.66 10 ILE B O 1
ATOM 1554 N N . LEU B 1 11 ? 38.375 -0.138 16.578 1 37.34 11 LEU B N 1
ATOM 1555 C CA . LEU B 1 11 ? 37 0.119 16.109 1 37.34 11 LEU B CA 1
ATOM 1556 C C . LEU B 1 11 ? 36.688 -0.7 14.867 1 37.34 11 LEU B C 1
ATOM 1558 O O . LEU B 1 11 ? 37.156 -0.369 13.766 1 37.34 11 LEU B O 1
ATOM 1562 N N . LEU B 1 12 ? 36.562 -2.027 14.961 1 37.03 12 LEU B N 1
ATOM 1563 C CA . LEU B 1 12 ? 35.875 -2.75 13.906 1 37.03 12 LEU B CA 1
ATOM 1564 C C . LEU B 1 12 ? 34.656 -1.965 13.422 1 37.03 12 LEU B C 1
ATOM 1566 O O . LEU B 1 12 ? 33.656 -1.841 14.141 1 37.03 12 LEU B O 1
ATOM 1570 N N . SER B 1 13 ? 34.938 -0.99 12.656 1 33.59 13 SER B N 1
ATOM 1571 C CA . SER B 1 13 ? 33.812 -0.538 11.836 1 33.59 13 SER B CA 1
ATOM 1572 C C . SER B 1 13 ? 33.031 -1.719 11.258 1 33.59 13 SER B C 1
ATOM 1574 O O . SER B 1 13 ? 33.531 -2.418 10.375 1 33.59 13 SER B O 1
ATOM 1576 N N . ALA B 1 14 ? 32.25 -2.361 12.031 1 34.62 14 ALA B N 1
ATOM 1577 C CA . ALA B 1 14 ? 31.203 -3.092 11.32 1 34.62 14 ALA B CA 1
ATOM 1578 C C . ALA B 1 14 ? 30.797 -2.363 10.047 1 34.62 14 ALA B C 1
ATOM 1580 O O . ALA B 1 14 ? 30.156 -1.313 10.102 1 34.62 14 ALA B O 1
ATOM 1581 N N . VAL B 1 15 ? 31.625 -2.324 9.078 1 37.44 15 VAL B N 1
ATOM 1582 C CA . VAL B 1 15 ? 31.047 -2.027 7.773 1 37.44 15 VAL B CA 1
ATOM 1583 C C . VAL B 1 15 ? 29.625 -2.576 7.699 1 37.44 15 VAL B C 1
ATOM 1585 O O . VAL B 1 15 ? 29.406 -3.781 7.844 1 37.44 15 VAL B O 1
ATOM 1588 N N . VAL B 1 16 ? 28.703 -1.938 8.211 1 41.62 16 VAL B N 1
ATOM 1589 C CA . VAL B 1 16 ? 27.328 -2.209 7.793 1 41.62 16 VAL B CA 1
ATOM 1590 C C . VAL B 1 16 ? 27.312 -2.664 6.336 1 41.62 16 VAL B C 1
ATOM 1592 O O . VAL B 1 16 ? 27.344 -1.837 5.422 1 41.62 16 VAL B O 1
ATOM 1595 N N . PHE B 1 17 ? 28.094 -3.654 5.898 1 46.28 17 PHE B N 1
ATOM 1596 C CA . PHE B 1 17 ? 27.922 -4.309 4.605 1 46.28 17 PHE B CA 1
ATOM 1597 C C . PHE B 1 17 ? 26.438 -4.465 4.27 1 46.28 17 PHE B C 1
ATOM 1599 O O . PHE B 1 17 ? 25.625 -4.789 5.145 1 46.28 17 PHE B O 1
ATOM 1606 N N . GLY B 1 18 ? 25.953 -3.684 3.285 1 63.03 18 GLY B N 1
ATOM 1607 C CA . GLY B 1 18 ? 24.609 -3.787 2.715 1 63.03 18 GLY B CA 1
ATOM 1608 C C . GLY B 1 18 ? 24.094 -5.211 2.666 1 63.03 18 GLY B C 1
ATOM 1609 O O . GLY B 1 18 ? 24.875 -6.16 2.566 1 63.03 18 GLY B O 1
ATOM 1610 N N . GLN B 1 19 ? 23.125 -5.543 3.383 1 78.88 19 GLN B N 1
ATOM 1611 C CA . GLN B 1 19 ? 22.516 -6.867 3.383 1 78.88 19 GLN B CA 1
ATOM 1612 C C . GLN B 1 19 ? 22.469 -7.453 1.975 1 78.88 19 GLN B C 1
ATOM 1614 O O . GLN B 1 19 ? 22.109 -6.762 1.021 1 78.88 19 GLN B O 1
ATOM 1619 N N . ASP B 1 20 ? 23.172 -8.609 1.807 1 89.44 20 ASP B N 1
ATOM 1620 C CA . ASP B 1 20 ? 23.078 -9.367 0.562 1 89.44 20 ASP B CA 1
ATOM 1621 C C . ASP B 1 20 ? 21.625 -9.695 0.214 1 89.44 20 ASP B C 1
ATOM 1623 O O . ASP B 1 20 ? 20.969 -10.438 0.94 1 89.44 20 ASP B O 1
ATOM 1627 N N . PRO B 1 21 ? 21.188 -9.102 -0.887 1 92.94 21 PRO B N 1
ATOM 1628 C CA . PRO B 1 21 ? 19.797 -9.344 -1.238 1 92.94 21 PRO B CA 1
ATOM 1629 C C . PRO B 1 21 ? 19.469 -10.828 -1.412 1 92.94 21 PRO B C 1
ATOM 1631 O O . PRO B 1 21 ? 18.344 -11.25 -1.158 1 92.94 21 PRO B O 1
ATOM 1634 N N . ALA B 1 22 ? 20.391 -11.633 -1.828 1 93.75 22 ALA B N 1
ATOM 1635 C CA . ALA B 1 22 ? 20.156 -13.047 -2.09 1 93.75 22 ALA B CA 1
ATOM 1636 C C . ALA B 1 22 ? 19.797 -13.789 -0.806 1 93.75 22 ALA B C 1
ATOM 1638 O O . ALA B 1 22 ? 19.328 -14.93 -0.851 1 93.75 22 ALA B O 1
ATOM 1639 N N . GLN B 1 23 ? 20.031 -13.148 0.295 1 93.31 23 GLN B N 1
ATOM 1640 C CA . GLN B 1 23 ? 19.719 -13.766 1.581 1 93.31 23 GLN B CA 1
ATOM 1641 C C . GLN B 1 23 ? 18.266 -13.484 1.989 1 93.31 23 GLN B C 1
ATOM 1643 O O . GLN B 1 23 ? 17.781 -14.047 2.969 1 93.31 23 GLN B O 1
ATOM 1648 N N . ILE B 1 24 ? 17.594 -12.594 1.337 1 95.44 24 ILE B N 1
ATOM 1649 C CA . ILE B 1 24 ? 16.172 -12.328 1.565 1 95.44 24 ILE B CA 1
ATOM 1650 C C . ILE B 1 24 ? 15.336 -13.281 0.719 1 95.44 24 ILE B C 1
ATOM 1652 O O . ILE B 1 24 ? 15.188 -13.086 -0.489 1 95.44 24 ILE B O 1
ATOM 1656 N N . CYS B 1 25 ? 14.82 -14.312 1.415 1 97.44 25 CYS B N 1
ATOM 1657 C CA . CYS B 1 25 ? 14.094 -15.352 0.69 1 97.44 25 CYS B CA 1
ATOM 1658 C C . CYS B 1 25 ? 12.711 -15.57 1.29 1 97.44 25 CYS B C 1
ATOM 1660 O O . CYS B 1 25 ? 12.547 -15.539 2.51 1 97.44 25 CYS B O 1
ATOM 1662 N N . LEU B 1 26 ? 11.82 -15.797 0.416 1 98 26 LEU B N 1
ATOM 1663 C CA . LEU B 1 26 ? 10.492 -16.266 0.806 1 98 26 LEU B CA 1
ATOM 1664 C C . LEU B 1 26 ? 10.531 -17.719 1.226 1 98 26 LEU B C 1
ATOM 1666 O O . LEU B 1 26 ? 11.461 -18.453 0.882 1 98 26 LEU B O 1
ATOM 1670 N N . PRO B 1 27 ? 9.516 -18.172 2.035 1 98 27 PRO B N 1
ATOM 1671 C CA . PRO B 1 27 ? 9.414 -19.609 2.275 1 98 27 PRO B CA 1
ATOM 1672 C C . PRO B 1 27 ? 9.164 -20.406 0.996 1 98 27 PRO B C 1
ATOM 1674 O O . PRO B 1 27 ? 8.766 -19.828 -0.021 1 98 27 PRO B O 1
ATOM 1677 N N . SER B 1 28 ? 9.406 -21.688 1.028 1 98.12 28 SER B N 1
ATOM 1678 C CA . SER B 1 28 ? 9.258 -22.531 -0.154 1 98.12 28 SER B CA 1
ATOM 1679 C C . SER B 1 28 ? 7.809 -22.547 -0.633 1 98.12 28 SER B C 1
ATOM 1681 O O . SER B 1 28 ? 7.547 -22.766 -1.819 1 98.12 28 SER B O 1
ATOM 1683 N N . GLN B 1 29 ? 6.918 -22.406 0.308 1 98.56 29 GLN B N 1
ATOM 1684 C CA . GLN B 1 29 ? 5.5 -22.25 -0.002 1 98.56 29 GLN B CA 1
ATOM 1685 C C . GLN B 1 29 ? 4.906 -21.047 0.723 1 98.56 29 GLN B C 1
ATOM 1687 O O . GLN B 1 29 ? 5.191 -20.828 1.9 1 98.56 29 GLN B O 1
ATOM 1692 N N . LEU B 1 30 ? 4.129 -20.328 -0.019 1 98.62 30 LEU B N 1
ATOM 1693 C CA . LEU B 1 30 ? 3.539 -19.094 0.507 1 98.62 30 LEU B CA 1
ATOM 1694 C C . LEU B 1 30 ? 2.191 -18.812 -0.152 1 98.62 30 LEU B C 1
ATOM 1696 O O . LEU B 1 30 ? 2.055 -18.938 -1.371 1 98.62 30 LEU B O 1
ATOM 1700 N N . GLN B 1 31 ? 1.223 -18.516 0.641 1 98.75 31 GLN B N 1
ATOM 1701 C CA . GLN B 1 31 ? -0.065 -18.047 0.146 1 98.75 31 GLN B CA 1
ATOM 1702 C C . GLN B 1 31 ? -0.477 -16.75 0.841 1 98.75 31 GLN B C 1
ATOM 1704 O O . GLN B 1 31 ? -0.395 -16.641 2.066 1 98.75 31 GLN B O 1
ATOM 1709 N N . VAL B 1 32 ? -0.878 -15.773 0.088 1 98.5 32 VAL B N 1
ATOM 1710 C CA . VAL B 1 32 ? -1.289 -14.469 0.603 1 98.5 32 VAL B CA 1
ATOM 1711 C C . VAL B 1 32 ? -2.572 -14.023 -0.091 1 98.5 32 VAL B C 1
ATOM 1713 O O . VAL B 1 32 ? -2.832 -14.398 -1.236 1 98.5 32 VAL B O 1
ATOM 1716 N N . GLY B 1 33 ? -3.432 -13.25 0.633 1 97.94 33 GLY B N 1
ATOM 1717 C CA . GLY B 1 33 ? -4.363 -12.375 -0.061 1 97.94 33 GLY B CA 1
ATOM 1718 C C . GLY B 1 33 ? -3.693 -11.18 -0.706 1 97.94 33 GLY B C 1
ATOM 1719 O O . GLY B 1 33 ? -2.623 -10.75 -0.271 1 97.94 33 GLY B O 1
ATOM 1720 N N . TYR B 1 34 ? -4.305 -10.656 -1.785 1 98.25 34 TYR B N 1
ATOM 1721 C CA . TYR B 1 34 ? -3.758 -9.438 -2.371 1 98.25 34 TYR B CA 1
ATOM 1722 C C . TYR B 1 34 ? -4.871 -8.461 -2.734 1 98.25 34 TYR B C 1
ATOM 1724 O O . TYR B 1 34 ? -6.016 -8.867 -2.953 1 98.25 34 TYR B O 1
ATOM 1732 N N . TYR B 1 35 ? -4.59 -7.246 -2.703 1 97.12 35 TYR B N 1
ATOM 1733 C CA . TYR B 1 35 ? -5.383 -6.152 -3.26 1 97.12 35 TYR B CA 1
ATOM 1734 C C . TYR B 1 35 ? -4.523 -5.254 -4.141 1 97.12 35 TYR B C 1
ATOM 1736 O O . TYR B 1 35 ? -3.441 -4.824 -3.732 1 97.12 35 TYR B O 1
ATOM 1744 N N . ASN B 1 36 ? -4.945 -5.039 -5.371 1 97.62 36 ASN B N 1
ATOM 1745 C CA . ASN B 1 36 ? -4.305 -4.094 -6.277 1 97.62 36 ASN B CA 1
ATOM 1746 C C . ASN B 1 36 ? -4.988 -2.729 -6.246 1 97.62 36 ASN B C 1
ATOM 1748 O O . ASN B 1 36 ? -6.117 -2.584 -6.715 1 97.62 36 ASN B O 1
ATOM 1752 N N . PHE B 1 37 ? -4.27 -1.73 -5.867 1 97.12 37 PHE B N 1
ATOM 1753 C CA . PHE B 1 37 ? -4.852 -0.413 -5.645 1 97.12 37 PHE B CA 1
ATOM 1754 C C . PHE B 1 37 ? -5.152 0.277 -6.969 1 97.12 37 PHE B C 1
ATOM 1756 O O . PHE B 1 37 ? -5.926 1.236 -7.016 1 97.12 37 PHE B O 1
ATOM 1763 N N . ILE B 1 38 ? -4.52 -0.176 -8.039 1 96 38 ILE B N 1
ATOM 1764 C CA . ILE B 1 38 ? -4.664 0.51 -9.32 1 96 38 ILE B CA 1
ATOM 1765 C C . ILE B 1 38 ? -6.004 0.14 -9.953 1 96 38 ILE B C 1
ATOM 1767 O O . ILE B 1 38 ? -6.734 1.013 -10.422 1 96 38 ILE B O 1
ATOM 1771 N N . ASP B 1 39 ? -6.371 -1.08 -9.859 1 93.56 39 ASP B N 1
ATOM 1772 C CA . ASP B 1 39 ? -7.586 -1.484 -10.562 1 93.56 39 ASP B CA 1
ATOM 1773 C C . ASP B 1 39 ? -8.594 -2.105 -9.602 1 93.56 39 ASP B C 1
ATOM 1775 O O . ASP B 1 39 ? -9.641 -2.602 -10.023 1 93.56 39 ASP B O 1
ATOM 1779 N N . ASN B 1 40 ? -8.289 -2.133 -8.352 1 93.31 40 ASN B N 1
ATOM 1780 C CA . ASN B 1 40 ? -9.172 -2.547 -7.27 1 93.31 40 ASN B CA 1
ATOM 1781 C C . ASN B 1 40 ? -9.445 -4.047 -7.316 1 93.31 40 ASN B C 1
ATOM 1783 O O . ASN B 1 40 ? -10.469 -4.508 -6.809 1 93.31 40 ASN B O 1
ATOM 1787 N N . ARG B 1 41 ? -8.625 -4.816 -7.922 1 95.69 41 ARG B N 1
ATOM 1788 C CA . ARG B 1 41 ? -8.789 -6.27 -7.953 1 95.69 41 ARG B CA 1
ATOM 1789 C C . ARG B 1 41 ? -8.133 -6.922 -6.742 1 95.69 41 ARG B C 1
ATOM 1791 O O . ARG B 1 41 ? -7.184 -6.375 -6.172 1 95.69 41 ARG B O 1
ATOM 1798 N N . TYR B 1 42 ? -8.727 -8.023 -6.402 1 97.06 42 TYR B N 1
ATOM 1799 C CA . TYR B 1 42 ? -8.234 -8.734 -5.23 1 97.06 42 TYR B CA 1
ATOM 1800 C C . TYR B 1 42 ? -8.414 -10.242 -5.387 1 97.06 42 TYR B C 1
ATOM 1802 O O . TYR B 1 42 ? -9.109 -10.695 -6.301 1 97.06 42 TYR B O 1
ATOM 1810 N N . GLY B 1 43 ? -7.695 -10.977 -4.57 1 98.06 43 GLY B N 1
ATOM 1811 C CA . GLY B 1 43 ? -7.758 -12.43 -4.582 1 98.06 43 GLY B CA 1
ATOM 1812 C C . GLY B 1 43 ? -6.652 -13.078 -3.768 1 98.06 43 GLY B C 1
ATOM 1813 O O . GLY B 1 43 ? -6.309 -12.594 -2.688 1 98.06 43 GLY B O 1
ATOM 1814 N N . VAL B 1 44 ? -6.254 -14.227 -4.312 1 98.69 44 VAL B N 1
ATOM 1815 C CA . VAL B 1 44 ? -5.23 -15.016 -3.633 1 98.69 44 VAL B CA 1
ATOM 1816 C C . VAL B 1 44 ? -4.023 -15.188 -4.547 1 98.69 44 VAL B C 1
ATOM 1818 O O . VAL B 1 44 ? -4.172 -15.445 -5.746 1 98.69 44 VAL B O 1
ATOM 1821 N N . TYR B 1 45 ? -2.879 -14.977 -4.012 1 98.81 45 TYR B N 1
ATOM 1822 C CA . TYR B 1 45 ? -1.614 -15.258 -4.68 1 98.81 45 TYR B CA 1
ATOM 1823 C C . TYR B 1 45 ? -0.852 -16.359 -3.951 1 98.81 45 TYR B C 1
ATOM 1825 O O . TYR B 1 45 ? -0.553 -16.234 -2.762 1 98.81 45 TYR B O 1
ATOM 1833 N N . SER B 1 46 ? -0.55 -17.5 -4.664 1 98.81 46 SER B N 1
ATOM 1834 C CA . SER B 1 46 ? 0.094 -18.672 -4.09 1 98.81 46 SER B CA 1
ATOM 1835 C C . SER B 1 46 ? 1.401 -18.984 -4.809 1 98.81 46 SER B C 1
ATOM 1837 O O . SER B 1 46 ? 1.471 -18.938 -6.039 1 98.81 46 SER B O 1
ATOM 1839 N N . LEU B 1 47 ? 2.402 -19.25 -4.016 1 98.62 47 LEU B N 1
ATOM 1840 C CA . LEU B 1 47 ? 3.725 -19.609 -4.523 1 98.62 47 LEU B CA 1
ATOM 1841 C C . LEU B 1 47 ? 4.148 -20.984 -4.035 1 98.62 47 LEU B C 1
ATOM 1843 O O . LEU B 1 47 ? 4.121 -21.25 -2.832 1 98.62 47 LEU B O 1
ATOM 1847 N N . ASP B 1 48 ? 4.516 -21.875 -4.902 1 98.62 48 ASP B N 1
ATOM 1848 C CA . ASP B 1 48 ? 5.098 -23.188 -4.621 1 98.62 48 ASP B CA 1
ATOM 1849 C C . ASP B 1 48 ? 6.473 -23.328 -5.27 1 98.62 48 ASP B C 1
ATOM 1851 O O . ASP B 1 48 ? 6.594 -23.891 -6.355 1 98.62 48 ASP B O 1
ATOM 1855 N N . PHE B 1 49 ? 7.469 -22.938 -4.59 1 97.94 49 PHE B N 1
ATOM 1856 C CA . PHE B 1 49 ? 8.812 -22.938 -5.16 1 97.94 49 PHE B CA 1
ATOM 1857 C C . PHE B 1 49 ? 9.367 -24.359 -5.207 1 97.94 49 PHE B C 1
ATOM 1859 O O . PHE B 1 49 ? 10.352 -24.625 -5.902 1 97.94 49 PHE B O 1
ATOM 1866 N N . THR B 1 50 ? 8.758 -25.297 -4.422 1 97.81 50 THR B N 1
ATOM 1867 C CA . THR B 1 50 ? 9.188 -26.688 -4.527 1 97.81 50 THR B CA 1
ATOM 1868 C C . THR B 1 50 ? 8.875 -27.25 -5.91 1 97.81 50 THR B C 1
ATOM 1870 O O . THR B 1 50 ? 9.562 -28.156 -6.391 1 97.81 50 THR B O 1
ATOM 1873 N N . LYS B 1 51 ? 7.891 -26.719 -6.562 1 97.5 51 LYS B N 1
ATOM 1874 C CA . LYS B 1 51 ? 7.492 -27.172 -7.895 1 97.5 51 LYS B CA 1
ATOM 1875 C C . LYS B 1 51 ? 7.742 -26.078 -8.938 1 97.5 51 LYS B C 1
ATOM 1877 O O . LYS B 1 51 ? 7.375 -26.234 -10.102 1 97.5 51 LYS B O 1
ATOM 1882 N N . SER B 1 52 ? 8.227 -24.953 -8.555 1 97.56 52 SER B N 1
ATOM 1883 C CA . SER B 1 52 ? 8.477 -23.797 -9.414 1 97.56 52 SER B CA 1
ATOM 1884 C C . SER B 1 52 ? 7.184 -23.297 -10.055 1 97.56 52 SER B C 1
ATOM 1886 O O . SER B 1 52 ? 7.148 -23.047 -11.258 1 97.56 52 SER B O 1
ATOM 1888 N N . LEU B 1 53 ? 6.121 -23.156 -9.227 1 98.31 53 LEU B N 1
ATOM 1889 C CA . LEU B 1 53 ? 4.82 -22.688 -9.688 1 98.31 53 LEU B CA 1
ATOM 1890 C C . LEU B 1 53 ? 4.348 -21.484 -8.867 1 98.31 53 LEU B C 1
ATOM 1892 O O . LEU B 1 53 ? 4.633 -21.406 -7.668 1 98.31 53 LEU B O 1
ATOM 1896 N N . ALA B 1 54 ? 3.668 -20.641 -9.484 1 98.62 54 ALA B N 1
ATOM 1897 C CA . ALA B 1 54 ? 2.865 -19.609 -8.844 1 98.62 54 ALA B CA 1
ATOM 1898 C C . ALA B 1 54 ? 1.432 -19.609 -9.367 1 98.62 54 ALA B C 1
ATOM 1900 O O . ALA B 1 54 ? 1.169 -20.109 -10.461 1 98.62 54 ALA B O 1
ATOM 1901 N N . ALA B 1 55 ? 0.532 -19.156 -8.586 1 98.75 55 ALA B N 1
ATOM 1902 C CA . ALA B 1 55 ? -0.867 -19.062 -8.992 1 98.75 55 ALA B CA 1
ATOM 1903 C C . ALA B 1 55 ? -1.515 -17.797 -8.438 1 98.75 55 ALA B C 1
ATOM 1905 O O . ALA B 1 55 ? -1.354 -17.484 -7.258 1 98.75 55 ALA B O 1
ATOM 1906 N N . LYS B 1 56 ? -2.211 -17.109 -9.281 1 98.62 56 LYS B N 1
ATOM 1907 C CA . LYS B 1 56 ? -2.98 -15.93 -8.883 1 98.62 56 LYS B CA 1
ATOM 1908 C C . LYS B 1 56 ? -4.465 -16.109 -9.188 1 98.62 56 LYS B C 1
ATOM 1910 O O . LYS B 1 56 ? -4.859 -16.172 -10.359 1 98.62 56 LYS B O 1
ATOM 1915 N N . TYR B 1 57 ? -5.203 -16.188 -8.141 1 98.62 57 TYR B N 1
ATOM 1916 C CA . TYR B 1 57 ? -6.656 -16.234 -8.281 1 98.62 57 TYR B CA 1
ATOM 1917 C C . TYR B 1 57 ? -7.25 -14.828 -8.195 1 98.62 57 TYR B C 1
ATOM 1919 O O . TYR B 1 57 ? -7.059 -14.125 -7.195 1 98.62 57 TYR B O 1
ATOM 1927 N N . ASP B 1 58 ? -7.957 -14.453 -9.211 1 98.44 58 ASP B N 1
ATOM 1928 C CA . ASP B 1 58 ? -8.664 -13.172 -9.25 1 98.44 58 ASP B CA 1
ATOM 1929 C C . ASP B 1 58 ? -10.117 -13.336 -8.812 1 98.44 58 ASP B C 1
ATOM 1931 O O . ASP B 1 58 ? -10.914 -13.969 -9.508 1 98.44 58 ASP B O 1
ATOM 1935 N N . ALA B 1 59 ? -10.469 -12.766 -7.703 1 97.31 59 ALA B N 1
ATOM 1936 C CA . ALA B 1 59 ? -11.789 -12.977 -7.117 1 97.31 59 ALA B CA 1
ATOM 1937 C C . ALA B 1 59 ? -12.867 -12.273 -7.93 1 97.31 59 ALA B C 1
ATOM 1939 O O . ALA B 1 59 ? -14.023 -12.695 -7.93 1 97.31 59 ALA B O 1
ATOM 1940 N N . ILE B 1 60 ? -12.547 -11.188 -8.586 1 96 60 ILE B N 1
ATOM 1941 C CA . ILE B 1 60 ? -13.523 -10.438 -9.367 1 96 60 ILE B CA 1
ATOM 1942 C C . ILE B 1 60 ? -13.812 -11.172 -10.672 1 96 60 ILE B C 1
ATOM 1944 O O . ILE B 1 60 ? -14.969 -11.406 -11.023 1 96 60 ILE B O 1
ATOM 1948 N N . GLY B 1 61 ? -12.766 -11.539 -11.367 1 96.81 61 GLY B N 1
ATOM 1949 C CA . GLY B 1 61 ? -12.906 -12.219 -12.641 1 96.81 61 GLY B CA 1
ATOM 1950 C C . GLY B 1 61 ? -13.195 -13.703 -12.5 1 96.81 61 GLY B C 1
ATOM 1951 O O . GLY B 1 61 ? -13.602 -14.352 -13.469 1 96.81 61 GLY B O 1
ATOM 1952 N N . LYS B 1 62 ? -12.969 -14.195 -11.375 1 96.94 62 LYS B N 1
ATOM 1953 C CA . LYS B 1 62 ? -13.188 -15.609 -11.07 1 96.94 62 LYS B CA 1
ATOM 1954 C C . LYS B 1 62 ? -12.352 -16.5 -11.984 1 96.94 62 LYS B C 1
ATOM 1956 O O . LYS B 1 62 ? -12.875 -17.438 -12.594 1 96.94 62 LYS B O 1
ATOM 1961 N N . TYR B 1 63 ? -11.148 -16.219 -12.062 1 98 63 TYR B N 1
ATOM 1962 C CA . TYR B 1 63 ? -10.195 -17.047 -12.812 1 98 63 TYR B CA 1
ATOM 1963 C C . TYR B 1 63 ? -8.867 -17.141 -12.07 1 98 63 TYR B C 1
ATOM 1965 O O . TYR B 1 63 ? -8.602 -16.359 -11.156 1 98 63 TYR B O 1
ATOM 1973 N N . VAL B 1 64 ? -8.133 -18.172 -12.477 1 98.31 64 VAL B N 1
ATOM 1974 C CA . VAL B 1 64 ? -6.793 -18.375 -11.93 1 98.31 64 VAL B CA 1
ATOM 1975 C C . VAL B 1 64 ? -5.766 -18.328 -13.062 1 98.31 64 VAL B C 1
ATOM 1977 O O . VAL B 1 64 ? -6.012 -18.828 -14.156 1 98.31 64 VAL B O 1
ATOM 1980 N N . VAL B 1 65 ? -4.715 -17.656 -12.844 1 98.44 65 VAL B N 1
ATOM 1981 C CA . VAL B 1 65 ? -3.537 -17.766 -13.695 1 98.44 65 VAL B CA 1
ATOM 1982 C C . VAL B 1 65 ? -2.457 -18.578 -12.992 1 98.44 65 VAL B C 1
ATOM 1984 O O . VAL B 1 65 ? -2.029 -18.219 -11.891 1 98.44 65 VAL B O 1
ATOM 1987 N N . VAL B 1 66 ? -2.08 -19.641 -13.602 1 98.5 66 VAL B N 1
ATOM 1988 C CA . VAL B 1 66 ? -0.98 -20.453 -13.094 1 98.5 66 VAL B CA 1
ATOM 1989 C C . VAL B 1 66 ? 0.296 -20.125 -13.875 1 98.5 66 VAL B C 1
ATOM 1991 O O . VAL B 1 66 ? 0.309 -20.172 -15.102 1 98.5 66 VAL B O 1
ATOM 1994 N N . PHE B 1 67 ? 1.345 -19.797 -13.148 1 98.38 67 PHE B N 1
ATOM 1995 C CA . PHE B 1 67 ? 2.635 -19.453 -13.742 1 98.38 67 PHE B CA 1
ATOM 1996 C C . PHE B 1 67 ? 3.633 -20.594 -13.547 1 98.38 67 PHE B C 1
ATOM 1998 O O . PHE B 1 67 ? 3.967 -20.938 -12.414 1 98.38 67 PHE B O 1
ATOM 2005 N N . ASP B 1 68 ? 4.066 -21.125 -14.578 1 97.62 68 ASP B N 1
ATOM 2006 C CA . ASP B 1 68 ? 5.172 -22.078 -14.547 1 97.62 68 ASP B CA 1
ATOM 2007 C C . ASP B 1 68 ? 6.516 -21.359 -14.625 1 97.62 68 ASP B C 1
ATOM 2009 O O . ASP B 1 68 ? 6.953 -20.969 -15.703 1 97.62 68 ASP B O 1
ATOM 2013 N N . LEU B 1 69 ? 7.18 -21.312 -13.523 1 96.5 69 LEU B N 1
ATOM 2014 C CA . LEU B 1 69 ? 8.367 -20.484 -13.383 1 96.5 69 LEU B CA 1
ATOM 2015 C C . LEU B 1 69 ? 9.586 -21.156 -14 1 96.5 69 LEU B C 1
ATOM 2017 O O . LEU B 1 69 ? 10.625 -20.531 -14.18 1 96.5 69 LEU B O 1
ATOM 2021 N N . LYS B 1 70 ? 9.422 -22.375 -14.352 1 95.19 70 LYS B N 1
ATOM 2022 C CA . LYS B 1 70 ? 10.492 -23.109 -15.016 1 95.19 70 LYS B CA 1
ATOM 2023 C C . LYS B 1 70 ? 10.438 -22.906 -16.531 1 95.19 70 LYS B C 1
ATOM 2025 O O . LYS B 1 70 ? 11.461 -22.625 -17.156 1 95.19 70 LYS B O 1
ATOM 2030 N N . THR B 1 71 ? 9.281 -23 -17.094 1 95 71 THR B N 1
ATOM 2031 C CA . THR B 1 71 ? 9.141 -22.938 -18.547 1 95 71 THR B CA 1
ATOM 2032 C C . THR B 1 71 ? 8.758 -21.531 -18.984 1 95 71 THR B C 1
ATOM 2034 O O . THR B 1 71 ? 8.797 -21.219 -20.188 1 95 71 THR B O 1
ATOM 2037 N N . PHE B 1 72 ? 8.312 -20.719 -18.094 1 96.12 72 PHE B N 1
ATOM 2038 C CA . PHE B 1 72 ? 7.902 -19.328 -18.328 1 96.12 72 PHE B CA 1
ATOM 2039 C C . PHE B 1 72 ? 6.641 -19.281 -19.172 1 96.12 72 PHE B C 1
ATOM 2041 O O . PHE B 1 72 ? 6.547 -18.484 -20.109 1 96.12 72 PHE B O 1
ATOM 2048 N N . ILE B 1 73 ? 5.797 -20.234 -18.938 1 97 73 ILE B N 1
ATOM 2049 C CA . ILE B 1 73 ? 4.465 -20.266 -19.531 1 97 73 ILE B CA 1
ATOM 2050 C C . ILE B 1 73 ? 3.412 -20.016 -18.453 1 97 73 ILE B C 1
ATOM 2052 O O . ILE B 1 73 ? 3.498 -20.578 -17.359 1 97 73 ILE B O 1
ATOM 2056 N N . ALA B 1 74 ? 2.432 -19.188 -18.781 1 98.19 74 ALA B N 1
ATOM 2057 C CA . ALA B 1 74 ? 1.289 -18.938 -17.906 1 98.19 74 ALA B CA 1
ATOM 2058 C C . ALA B 1 74 ? 0.012 -19.531 -18.484 1 98.19 74 ALA B C 1
ATOM 2060 O O . ALA B 1 74 ? -0.186 -19.531 -19.703 1 98.19 74 ALA B O 1
ATOM 2061 N N . TYR B 1 75 ? -0.79 -20.047 -17.656 1 97.88 75 TYR B N 1
ATOM 2062 C CA . TYR B 1 75 ? -2.066 -20.656 -18.016 1 97.88 75 TYR B CA 1
ATOM 2063 C C . TYR B 1 75 ? -3.227 -19.906 -17.375 1 97.88 75 TYR B C 1
ATOM 2065 O O . TYR B 1 75 ? -3.326 -19.812 -16.141 1 97.88 75 TYR B O 1
ATOM 2073 N N . ASN B 1 76 ? -4.039 -19.391 -18.188 1 97.88 76 ASN B N 1
ATOM 2074 C CA . ASN B 1 76 ? -5.277 -18.766 -17.734 1 97.88 76 ASN B CA 1
ATOM 2075 C C . ASN B 1 76 ? -6.426 -19.766 -17.703 1 97.88 76 ASN B C 1
ATOM 2077 O O . ASN B 1 76 ? -6.816 -20.312 -18.734 1 97.88 76 ASN B O 1
ATOM 2081 N N . VAL B 1 77 ? -6.961 -19.953 -16.516 1 97.81 77 VAL B N 1
ATOM 2082 C CA . VAL B 1 77 ? -8.031 -20.922 -16.344 1 97.81 77 VAL B CA 1
ATOM 2083 C C . VAL B 1 77 ? -9.273 -20.234 -15.773 1 97.81 77 VAL B C 1
ATOM 2085 O O . VAL B 1 77 ? -9.242 -19.734 -14.648 1 97.81 77 VAL B O 1
ATOM 2088 N N . THR B 1 78 ? -10.32 -20.297 -16.453 1 96 78 THR B N 1
ATOM 2089 C CA . THR B 1 78 ? -11.562 -19.672 -16.016 1 96 78 THR B CA 1
ATOM 2090 C C . THR B 1 78 ? -12.344 -20.609 -15.094 1 96 78 THR B C 1
ATOM 2092 O O . THR B 1 78 ? -11.992 -21.781 -14.953 1 96 78 THR B O 1
ATOM 2095 N N . ALA B 1 79 ? -13.375 -20.031 -14.477 1 92.81 79 ALA B N 1
ATOM 2096 C CA . ALA B 1 79 ? -14.227 -20.812 -13.578 1 92.81 79 ALA B CA 1
ATOM 2097 C C . ALA B 1 79 ? -14.906 -21.953 -14.328 1 92.81 79 ALA B C 1
ATOM 2099 O O . ALA B 1 79 ? -15.219 -22.984 -13.734 1 92.81 79 ALA B O 1
ATOM 2100 N N . SER B 1 80 ? -15.109 -21.766 -15.578 1 92 80 SER B N 1
ATOM 2101 C CA . SER B 1 80 ? -15.766 -22.797 -16.391 1 92 80 SER B CA 1
ATOM 2102 C C . SER B 1 80 ? -14.781 -23.875 -16.812 1 92 80 SER B C 1
ATOM 2104 O O . SER B 1 80 ? -15.172 -24.859 -17.469 1 92 80 SER B O 1
ATOM 2106 N N . GLY B 1 81 ? -13.531 -23.656 -16.562 1 90.44 81 GLY B N 1
ATOM 2107 C CA . GLY B 1 81 ? -12.539 -24.656 -16.891 1 90.44 81 GLY B CA 1
ATOM 2108 C C . GLY B 1 81 ? -11.844 -24.406 -18.219 1 90.44 81 GLY B C 1
ATOM 2109 O O . GLY B 1 81 ? -11.008 -25.203 -18.656 1 90.44 81 GLY B O 1
ATOM 2110 N N . LYS B 1 82 ? -12.195 -23.328 -18.891 1 93.75 82 LYS B N 1
ATOM 2111 C CA . LYS B 1 82 ? -11.492 -22.969 -20.125 1 93.75 82 LYS B CA 1
ATOM 2112 C C . LYS B 1 82 ? -10.062 -22.516 -19.828 1 93.75 82 LYS B C 1
ATOM 2114 O O . LYS B 1 82 ? -9.836 -21.781 -18.859 1 93.75 82 LYS B O 1
ATOM 2119 N N . CYS B 1 83 ? -9.219 -22.969 -20.703 1 96.69 83 CYS B N 1
ATOM 2120 C CA . CYS B 1 83 ? -7.801 -22.688 -20.484 1 96.69 83 CYS B CA 1
ATOM 2121 C C . CYS B 1 83 ? -7.156 -22.094 -21.719 1 96.69 83 CYS B C 1
ATOM 2123 O O . CYS B 1 83 ? -7.434 -22.516 -22.844 1 96.69 83 CYS B O 1
ATOM 2125 N N . THR B 1 84 ? -6.324 -21.047 -21.547 1 97.06 84 THR B N 1
ATOM 2126 C CA . THR B 1 84 ? -5.422 -20.516 -22.562 1 97.06 84 THR B CA 1
ATOM 2127 C C . THR B 1 84 ? -4.027 -20.297 -21.984 1 97.06 84 THR B C 1
ATOM 2129 O O . THR B 1 84 ? -3.881 -20.016 -20.781 1 97.06 84 THR B O 1
ATOM 2132 N N . LYS B 1 85 ? -3.039 -20.453 -22.797 1 97.12 85 LYS B N 1
ATOM 2133 C CA . LYS B 1 85 ? -1.688 -20.25 -22.297 1 97.12 85 LYS B CA 1
ATOM 2134 C C . LYS B 1 85 ? -0.96 -19.172 -23.078 1 97.12 85 LYS B C 1
ATOM 2136 O O . LYS B 1 85 ? -1.309 -18.891 -24.234 1 97.12 85 LYS B O 1
ATOM 2141 N N . TYR B 1 86 ? 0.013 -18.531 -22.516 1 96.44 86 TYR B N 1
ATOM 2142 C CA . TYR B 1 86 ? 0.843 -17.5 -23.125 1 96.44 86 TYR B CA 1
ATOM 2143 C C . TYR B 1 86 ? 2.236 -17.484 -22.5 1 96.44 86 TYR B C 1
ATOM 2145 O O . TYR B 1 86 ? 2.453 -18.062 -21.438 1 96.44 86 TYR B O 1
ATOM 2153 N N . ARG B 1 87 ? 3.145 -16.891 -23.203 1 96 87 ARG B N 1
ATOM 2154 C CA . ARG B 1 87 ? 4.488 -16.688 -22.656 1 96 87 ARG B CA 1
ATOM 2155 C C . ARG B 1 87 ? 4.504 -15.57 -21.625 1 96 87 ARG B C 1
ATOM 2157 O O . ARG B 1 87 ? 3.973 -14.484 -21.875 1 96 87 ARG B O 1
ATOM 2164 N N . MET B 1 88 ? 5.145 -15.812 -20.516 1 94.56 88 MET B N 1
ATOM 2165 C CA . MET B 1 88 ? 5.238 -14.82 -19.453 1 94.56 88 MET B CA 1
ATOM 2166 C C . MET B 1 88 ? 6.117 -13.648 -19.891 1 94.56 88 MET B C 1
ATOM 2168 O O . MET B 1 88 ? 7.027 -13.82 -20.703 1 94.56 88 MET B O 1
ATOM 2172 N N . ASP B 1 89 ? 5.773 -12.539 -19.312 1 90.19 89 ASP B N 1
ATOM 2173 C CA . ASP B 1 89 ? 6.676 -11.406 -19.484 1 90.19 89 ASP B CA 1
ATOM 2174 C C . ASP B 1 89 ? 7.371 -11.055 -18.156 1 90.19 89 ASP B C 1
ATOM 2176 O O . ASP B 1 89 ? 7.23 -11.773 -17.172 1 90.19 89 ASP B O 1
ATOM 2180 N N . SER B 1 90 ? 8.125 -10.008 -18.234 1 88.62 90 SER B N 1
ATOM 2181 C CA . SER B 1 90 ? 8.977 -9.672 -17.094 1 88.62 90 SER B CA 1
ATOM 2182 C C . SER B 1 90 ? 8.133 -9.281 -15.883 1 88.62 90 SER B C 1
ATOM 2184 O O . SER B 1 90 ? 8.57 -9.445 -14.742 1 88.62 90 SER B O 1
ATOM 2186 N N . THR B 1 91 ? 6.926 -8.789 -16.047 1 89.25 91 THR B N 1
ATOM 2187 C CA . THR B 1 91 ? 6.105 -8.312 -14.938 1 89.25 91 THR B CA 1
ATOM 2188 C C . THR B 1 91 ? 5.5 -9.484 -14.172 1 89.25 91 THR B C 1
ATOM 2190 O O . THR B 1 91 ? 5.027 -9.32 -13.047 1 89.25 91 THR B O 1
ATOM 2193 N N . ASP B 1 92 ? 5.582 -10.688 -14.727 1 90.5 92 ASP B N 1
ATOM 2194 C CA . ASP B 1 92 ? 5.047 -11.891 -14.109 1 90.5 92 ASP B CA 1
ATOM 2195 C C . ASP B 1 92 ? 6.086 -12.547 -13.203 1 90.5 92 ASP B C 1
ATOM 2197 O O . ASP B 1 92 ? 5.797 -13.539 -12.531 1 90.5 92 ASP B O 1
ATOM 2201 N N . ALA B 1 93 ? 7.211 -12.008 -13.117 1 88.31 93 ALA B N 1
ATOM 2202 C CA . ALA B 1 93 ? 8.336 -12.602 -12.406 1 88.31 93 ALA B CA 1
ATOM 2203 C C . ALA B 1 93 ? 8.047 -12.742 -10.914 1 88.31 93 ALA B C 1
ATOM 2205 O O . ALA B 1 93 ? 7.43 -11.852 -10.312 1 88.31 93 ALA B O 1
ATOM 2206 N N . SER B 1 94 ? 8.398 -13.867 -10.406 1 94.19 94 SER B N 1
ATOM 2207 C CA . SER B 1 94 ? 8.422 -14.141 -8.969 1 94.19 94 SER B CA 1
ATOM 2208 C C . SER B 1 94 ? 9.734 -14.773 -8.547 1 94.19 94 SER B C 1
ATOM 2210 O O . SER B 1 94 ? 10.281 -15.617 -9.258 1 94.19 94 SER B O 1
ATOM 2212 N N . PHE B 1 95 ? 10.211 -14.289 -7.465 1 94.44 95 PHE B N 1
ATOM 2213 C CA . PHE B 1 95 ? 11.492 -14.758 -6.945 1 94.44 95 PHE B CA 1
ATOM 2214 C C . PHE B 1 95 ? 11.328 -15.367 -5.559 1 94.44 95 PHE B C 1
ATOM 2216 O O . PHE B 1 95 ? 10.664 -14.781 -4.695 1 94.44 95 PHE B O 1
ATOM 2223 N N . GLN B 1 96 ? 11.945 -16.547 -5.48 1 97.38 96 GLN B N 1
ATOM 2224 C CA . GLN B 1 96 ? 11.984 -17.031 -4.105 1 97.38 96 GLN B CA 1
ATOM 2225 C C . GLN B 1 96 ? 12.922 -16.188 -3.248 1 97.38 96 GLN B C 1
ATOM 2227 O O . GLN B 1 96 ? 12.57 -15.781 -2.141 1 97.38 96 GLN B O 1
ATOM 2232 N N . CYS B 1 97 ? 14.125 -16.016 -3.779 1 97.44 97 CYS B N 1
ATOM 2233 C CA . CYS B 1 97 ? 15.086 -15.094 -3.178 1 97.44 97 CYS B CA 1
ATOM 2234 C C . CYS B 1 97 ? 15.328 -13.891 -4.086 1 97.44 97 CYS B C 1
ATOM 2236 O O . CYS B 1 97 ? 15.281 -14.016 -5.312 1 97.44 97 CYS B O 1
ATOM 2238 N N . LEU B 1 98 ? 15.555 -12.773 -3.441 1 97.19 98 LEU B N 1
ATOM 2239 C CA . LEU B 1 98 ? 15.875 -11.594 -4.242 1 97.19 98 LEU B CA 1
ATOM 2240 C C . LEU B 1 98 ? 17.109 -11.844 -5.102 1 97.19 98 LEU B C 1
ATOM 2242 O O . LEU B 1 98 ? 18.078 -12.461 -4.648 1 97.19 98 LEU B O 1
ATOM 2246 N N . PRO B 1 99 ? 17.016 -11.406 -6.355 1 95.88 99 PRO B N 1
ATOM 2247 C CA . PRO B 1 99 ? 18.234 -11.5 -7.18 1 95.88 99 PRO B CA 1
ATOM 2248 C C . PRO B 1 99 ? 19.359 -10.625 -6.668 1 95.88 99 PRO B C 1
ATOM 2250 O O . PRO B 1 99 ? 19.125 -9.633 -5.977 1 95.88 99 PRO B O 1
ATOM 2253 N N . SER B 1 100 ? 20.578 -10.922 -7.07 1 94.69 100 SER B N 1
ATOM 2254 C CA . SER B 1 100 ? 21.766 -10.195 -6.609 1 94.69 100 SER B CA 1
ATOM 2255 C C . SER B 1 100 ? 21.75 -8.75 -7.098 1 94.69 100 SER B C 1
ATOM 2257 O O . SER B 1 100 ? 22.406 -7.887 -6.512 1 94.69 100 SER B O 1
ATOM 2259 N N . SER B 1 101 ? 21 -8.469 -8.156 1 93.56 101 SER B N 1
ATOM 2260 C CA . SER B 1 101 ? 20.953 -7.133 -8.75 1 93.56 101 SER B CA 1
ATOM 2261 C C . SER B 1 101 ? 20 -6.23 -7.969 1 93.56 101 SER B C 1
ATOM 2263 O O . SER B 1 101 ? 19.922 -5.027 -8.227 1 93.56 101 SER B O 1
ATOM 2265 N N . ALA B 1 102 ? 19.219 -6.82 -7.035 1 96.38 102 ALA B N 1
ATOM 2266 C CA . ALA B 1 102 ? 18.297 -6.016 -6.246 1 96.38 102 ALA B CA 1
ATOM 2267 C C . ALA B 1 102 ? 19.031 -4.98 -5.41 1 96.38 102 ALA B C 1
ATOM 2269 O O . ALA B 1 102 ? 20.109 -5.262 -4.871 1 96.38 102 ALA B O 1
ATOM 2270 N N . LYS B 1 103 ? 18.438 -3.768 -5.285 1 94.56 103 LYS B N 1
ATOM 2271 C CA . LYS B 1 103 ? 19.016 -2.674 -4.512 1 94.56 103 LYS B CA 1
ATOM 2272 C C . LYS B 1 103 ? 18.078 -2.234 -3.393 1 94.56 103 LYS B C 1
ATOM 2274 O O . LYS B 1 103 ? 16.875 -2.104 -3.604 1 94.56 103 LYS B O 1
ATOM 2279 N N . LEU B 1 104 ? 18.641 -2.025 -2.332 1 94.25 104 LEU B N 1
ATOM 2280 C CA . LEU B 1 104 ? 17.875 -1.482 -1.216 1 94.25 104 LEU B CA 1
ATOM 2281 C C . LEU B 1 104 ? 17.422 -0.056 -1.509 1 94.25 104 LEU B C 1
ATOM 2283 O O . LEU B 1 104 ? 18.219 0.778 -1.936 1 94.25 104 LEU B O 1
ATOM 2287 N N . VAL B 1 105 ? 16.125 0.221 -1.336 1 92.25 105 VAL B N 1
ATOM 2288 C CA . VAL B 1 105 ? 15.562 1.531 -1.65 1 92.25 105 VAL B CA 1
ATOM 2289 C C . VAL B 1 105 ? 16.016 2.549 -0.603 1 92.25 105 VAL B C 1
ATOM 2291 O O . VAL B 1 105 ? 16.266 3.709 -0.927 1 92.25 105 VAL B O 1
ATOM 2294 N N . SER B 1 106 ? 15.93 2.197 0.625 1 84.81 106 SER B N 1
ATOM 2295 C CA . SER B 1 106 ? 16.406 3.049 1.711 1 84.81 106 SER B CA 1
ATOM 2296 C C . SER B 1 106 ? 17.219 2.25 2.729 1 84.81 106 SER B C 1
ATOM 2298 O O . SER B 1 106 ? 16.859 1.117 3.059 1 84.81 106 SER B O 1
ATOM 2300 N N . ASN B 1 107 ? 18.266 2.908 3.201 1 75.88 107 ASN B N 1
ATOM 2301 C CA . ASN B 1 107 ? 19.156 2.238 4.141 1 75.88 107 ASN B CA 1
ATOM 2302 C C . ASN B 1 107 ? 18.547 2.166 5.539 1 75.88 107 ASN B C 1
ATOM 2304 O O . ASN B 1 107 ? 19 1.388 6.379 1 75.88 107 ASN B O 1
ATOM 2308 N N . ASN B 1 108 ? 17.609 2.93 5.727 1 76.56 108 ASN B N 1
ATOM 2309 C CA . ASN B 1 108 ? 16.969 2.932 7.035 1 76.56 108 ASN B CA 1
ATOM 2310 C C . ASN B 1 108 ? 15.797 1.963 7.082 1 76.56 108 ASN B C 1
ATOM 2312 O O . ASN B 1 108 ? 15.047 1.838 6.113 1 76.56 108 ASN B O 1
ATOM 2316 N N . ASN B 1 109 ? 15.852 1.275 8.242 1 76.88 109 ASN B N 1
ATOM 2317 C CA . ASN B 1 109 ? 14.656 0.458 8.453 1 76.88 109 ASN B CA 1
ATOM 2318 C C . ASN B 1 109 ? 13.398 1.315 8.562 1 76.88 109 ASN B C 1
ATOM 2320 O O . ASN B 1 109 ? 13.43 2.389 9.164 1 76.88 109 ASN B O 1
ATOM 2324 N N . THR B 1 110 ? 12.461 0.887 7.836 1 93.69 110 THR B N 1
ATOM 2325 C CA . THR B 1 110 ? 11.133 1.475 7.934 1 93.69 110 THR B CA 1
ATOM 2326 C C . THR B 1 110 ? 10.18 0.549 8.695 1 93.69 110 THR B C 1
ATOM 2328 O O . THR B 1 110 ? 10.352 -0.672 8.672 1 93.69 110 THR B O 1
ATOM 2331 N N . TYR B 1 111 ? 9.352 1.157 9.477 1 96.12 111 TYR B N 1
ATOM 2332 C CA . TYR B 1 111 ? 8.352 0.312 10.117 1 96.12 111 TYR B CA 1
ATOM 2333 C C . TYR B 1 111 ? 6.949 0.862 9.883 1 96.12 111 TYR B C 1
ATOM 2335 O O . TYR B 1 111 ? 6.766 2.074 9.75 1 96.12 111 TYR B O 1
ATOM 2343 N N . LEU B 1 112 ? 6.004 -0.037 9.773 1 97 112 LEU B N 1
ATOM 2344 C CA . LEU B 1 112 ? 4.574 0.252 9.766 1 97 112 LEU B CA 1
ATOM 2345 C C . LEU B 1 112 ? 3.988 0.122 11.172 1 97 112 LEU B C 1
ATOM 2347 O O . LEU B 1 112 ? 4.367 -0.778 11.922 1 97 112 LEU B O 1
ATOM 2351 N N . GLY B 1 113 ? 3.049 1.01 11.469 1 96.25 113 GLY B N 1
ATOM 2352 C CA . GLY B 1 113 ? 2.469 0.981 12.797 1 96.25 113 GLY B CA 1
ATOM 2353 C C . GLY B 1 113 ? 3.295 1.734 13.828 1 96.25 113 GLY B C 1
ATOM 2354 O O . GLY B 1 113 ? 3.947 2.729 13.5 1 96.25 113 GLY B O 1
ATOM 2355 N N . HIS B 1 114 ? 3.119 1.277 15.062 1 95 114 HIS B N 1
ATOM 2356 C CA . HIS B 1 114 ? 3.764 2.016 16.141 1 95 114 HIS B CA 1
ATOM 2357 C C . HIS B 1 114 ? 3.943 1.141 17.375 1 95 114 HIS B C 1
ATOM 2359 O O . HIS B 1 114 ? 3.156 0.221 17.609 1 95 114 HIS B O 1
ATOM 2365 N N . GLY B 1 115 ? 5.086 1.462 18.156 1 90.25 115 GLY B N 1
ATOM 2366 C CA . GLY B 1 115 ? 5.316 0.817 19.438 1 90.25 115 GLY B CA 1
ATOM 2367 C C . GLY B 1 115 ? 5.398 -0.694 19.344 1 90.25 115 GLY B C 1
ATOM 2368 O O . GLY B 1 115 ? 6.16 -1.229 18.531 1 90.25 115 GLY B O 1
ATOM 2369 N N . LEU B 1 116 ? 4.543 -1.396 20.078 1 84.56 116 LEU B N 1
ATOM 2370 C CA . LEU B 1 116 ? 4.559 -2.854 20.109 1 84.56 116 LEU B CA 1
ATOM 2371 C C . LEU B 1 116 ? 3.865 -3.436 18.891 1 84.56 116 LEU B C 1
ATOM 2373 O O . LEU B 1 116 ? 4.062 -4.605 18.547 1 84.56 116 LEU B O 1
ATOM 2377 N N . ASP B 1 117 ? 3.104 -2.582 18.297 1 87.5 117 ASP B N 1
ATOM 2378 C CA . ASP B 1 117 ? 2.41 -2.99 17.078 1 87.5 117 ASP B CA 1
ATOM 2379 C C . ASP B 1 117 ? 3.094 -2.414 15.844 1 87.5 117 ASP B C 1
ATOM 2381 O O . ASP B 1 117 ? 2.51 -1.593 15.133 1 87.5 117 ASP B O 1
ATOM 2385 N N . MET B 1 118 ? 4.324 -2.83 15.734 1 93.12 118 MET B N 1
ATOM 2386 C CA . MET B 1 118 ? 5.055 -2.354 14.57 1 93.12 118 MET B CA 1
ATOM 2387 C C . MET B 1 118 ? 5.574 -3.521 13.734 1 93.12 118 MET B C 1
ATOM 2389 O O . MET B 1 118 ? 5.871 -4.59 14.273 1 93.12 118 MET B O 1
ATOM 2393 N N . LEU B 1 119 ? 5.602 -3.332 12.539 1 96.19 119 LEU B N 1
ATOM 2394 C CA . LEU B 1 119 ? 6.176 -4.27 11.586 1 96.19 119 LEU B CA 1
ATOM 2395 C C . LEU B 1 119 ? 7.348 -3.639 10.844 1 96.19 119 LEU B C 1
ATOM 2397 O O . LEU B 1 119 ? 7.164 -2.705 10.055 1 96.19 119 LEU B O 1
ATOM 2401 N N . ILE B 1 120 ? 8.492 -4.148 11.094 1 95 120 ILE B N 1
ATOM 2402 C CA . ILE B 1 120 ? 9.656 -3.641 10.383 1 95 120 ILE B CA 1
ATOM 2403 C C . ILE B 1 120 ? 9.719 -4.242 8.984 1 95 120 ILE B C 1
ATOM 2405 O O . ILE B 1 120 ? 9.547 -5.453 8.812 1 95 120 ILE B O 1
ATOM 2409 N N . VAL B 1 121 ? 9.906 -3.322 7.988 1 95.38 121 VAL B N 1
ATOM 2410 C CA . VAL B 1 121 ? 9.969 -3.785 6.605 1 95.38 121 VAL B CA 1
ATOM 2411 C C . VAL B 1 121 ? 11.172 -3.162 5.906 1 95.38 121 VAL B C 1
ATOM 2413 O O . VAL B 1 121 ? 11.633 -2.084 6.289 1 95.38 121 VAL B O 1
ATOM 2416 N N . GLN B 1 122 ? 11.625 -3.879 4.895 1 94.06 122 GLN B N 1
ATOM 2417 C CA . GLN B 1 122 ? 12.633 -3.379 3.969 1 94.06 122 GLN B CA 1
ATOM 2418 C C . GLN B 1 122 ? 12.141 -3.441 2.525 1 94.06 122 GLN B C 1
ATOM 2420 O O . GLN B 1 122 ? 11.516 -4.426 2.121 1 94.06 122 GLN B O 1
ATOM 2425 N N . THR B 1 123 ? 12.484 -2.391 1.853 1 95.94 123 THR B N 1
ATOM 2426 C CA . THR B 1 123 ? 12.047 -2.326 0.462 1 95.94 123 THR B CA 1
ATOM 2427 C C . THR B 1 123 ? 13.234 -2.461 -0.485 1 95.94 123 THR B C 1
ATOM 2429 O O . THR B 1 123 ? 14.266 -1.815 -0.29 1 95.94 123 THR B O 1
ATOM 2432 N N . TRP B 1 124 ? 13.055 -3.252 -1.511 1 95.75 124 TRP B N 1
ATOM 2433 C CA . TRP B 1 124 ? 14.078 -3.529 -2.514 1 95.75 124 TRP B CA 1
ATOM 2434 C C . TRP B 1 124 ? 13.57 -3.207 -3.914 1 95.75 124 TRP B C 1
ATOM 2436 O O . TRP B 1 124 ? 12.383 -3.373 -4.203 1 95.75 124 TRP B O 1
ATOM 2446 N N . GLU B 1 125 ? 14.492 -2.807 -4.73 1 95.94 125 GLU B N 1
ATOM 2447 C CA . GLU B 1 125 ? 14.164 -2.484 -6.117 1 95.94 125 GLU B CA 1
ATOM 2448 C C . GLU B 1 125 ? 14.906 -3.404 -7.086 1 95.94 125 GLU B C 1
ATOM 2450 O O . GLU B 1 125 ? 16.094 -3.664 -6.914 1 95.94 125 GLU B O 1
ATOM 2455 N N . ILE B 1 126 ? 14.164 -3.861 -8 1 96.31 126 ILE B N 1
ATOM 2456 C CA . ILE B 1 126 ? 14.672 -4.734 -9.055 1 96.31 126 ILE B CA 1
ATOM 2457 C C . ILE B 1 126 ? 14.32 -4.156 -10.422 1 96.31 126 ILE B C 1
ATOM 2459 O O . ILE B 1 126 ? 13.164 -3.785 -10.664 1 96.31 126 ILE B O 1
ATOM 2463 N N . GLY B 1 127 ? 15.25 -4.09 -11.383 1 94.94 127 GLY B N 1
ATOM 2464 C CA . GLY B 1 127 ? 14.945 -3.791 -12.773 1 94.94 127 GLY B CA 1
ATOM 2465 C C . GLY B 1 127 ? 14.406 -4.988 -13.539 1 94.94 127 GLY B C 1
ATOM 2466 O O . GLY B 1 127 ? 15.016 -6.062 -13.531 1 94.94 127 GLY B O 1
ATOM 2467 N N . LEU B 1 128 ? 13.172 -4.766 -14.094 1 93.06 128 LEU B N 1
ATOM 2468 C CA . LEU B 1 128 ? 12.562 -5.809 -14.914 1 93.06 128 LEU B CA 1
ATOM 2469 C C . LEU B 1 128 ? 12.5 -5.383 -16.375 1 93.06 128 LEU B C 1
ATOM 2471 O O . LEU B 1 128 ? 11.766 -4.453 -16.719 1 93.06 128 LEU B O 1
ATOM 2475 N N . GLY B 1 129 ? 13.195 -6.031 -17.234 1 87.94 129 GLY B N 1
ATOM 2476 C CA . GLY B 1 129 ? 13.188 -5.652 -18.641 1 87.94 129 GLY B CA 1
ATOM 2477 C C . GLY B 1 129 ? 13.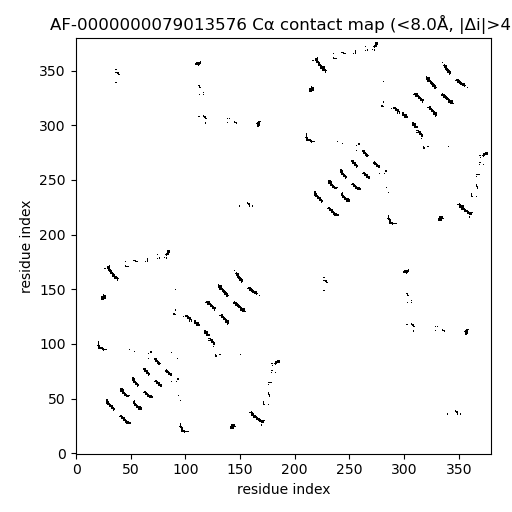68 -4.242 -18.875 1 87.94 129 GLY B C 1
ATOM 2478 O O . GLY B 1 129 ? 14.562 -3.758 -18.172 1 87.94 129 GLY B O 1
ATOM 2479 N N . GLU B 1 130 ? 13.062 -3.598 -19.953 1 85.81 130 GLU B N 1
ATOM 2480 C CA . GLU B 1 130 ? 13.609 -2.316 -20.391 1 85.81 130 GLU B CA 1
ATOM 2481 C C . GLU B 1 130 ? 12.977 -1.156 -19.641 1 85.81 130 GLU B C 1
ATOM 2483 O O . GLU B 1 130 ? 13.648 -0.182 -19.297 1 85.81 130 GLU B O 1
ATOM 2488 N N . ASP B 1 131 ? 11.734 -1.274 -19.312 1 91.5 131 ASP B N 1
ATOM 2489 C CA . ASP B 1 131 ? 11.094 -0.058 -18.812 1 91.5 131 ASP B CA 1
ATOM 2490 C C . ASP B 1 131 ? 10.344 -0.318 -17.516 1 91.5 131 ASP B C 1
ATOM 2492 O O . ASP B 1 131 ? 9.453 0.448 -17.141 1 91.5 131 ASP B O 1
ATOM 2496 N N . THR B 1 132 ? 10.602 -1.461 -16.859 1 94.31 132 THR B N 1
ATOM 2497 C CA . THR B 1 132 ? 9.805 -1.768 -15.672 1 94.31 132 THR B CA 1
ATOM 2498 C C . THR B 1 132 ? 10.703 -1.91 -14.445 1 94.31 132 THR B C 1
ATOM 2500 O O . THR B 1 132 ? 11.734 -2.572 -14.5 1 94.31 132 THR B O 1
ATOM 2503 N N . THR B 1 133 ? 10.305 -1.264 -13.43 1 95.75 133 THR B N 1
ATOM 2504 C CA . THR B 1 133 ? 10.914 -1.425 -12.117 1 95.75 133 THR B CA 1
ATOM 2505 C C . THR B 1 133 ? 9.945 -2.104 -11.148 1 95.75 133 THR B C 1
ATOM 2507 O O . THR B 1 133 ? 8.75 -1.787 -11.133 1 95.75 133 THR B O 1
ATOM 2510 N N . LEU B 1 134 ? 10.5 -3.02 -10.438 1 96.75 134 LEU B N 1
ATOM 2511 C CA . LEU B 1 134 ? 9.758 -3.73 -9.398 1 96.75 134 LEU B CA 1
ATOM 2512 C C . LEU B 1 134 ? 10.297 -3.389 -8.016 1 96.75 134 LEU B C 1
ATOM 2514 O O . LEU B 1 134 ? 11.492 -3.559 -7.746 1 96.75 134 LEU B O 1
ATOM 2518 N N . ARG B 1 135 ? 9.438 -2.869 -7.199 1 96.12 135 ARG B N 1
ATOM 2519 C CA . ARG B 1 135 ? 9.773 -2.701 -5.789 1 96.12 135 ARG B CA 1
ATOM 2520 C C . ARG B 1 135 ? 9.016 -3.697 -4.918 1 96.12 135 ARG B C 1
ATOM 2522 O O . ARG B 1 135 ? 7.809 -3.875 -5.082 1 96.12 135 ARG B O 1
ATOM 2529 N N . LEU B 1 136 ? 9.766 -4.293 -4.051 1 96.75 136 LEU B N 1
ATOM 2530 C CA . LEU B 1 136 ? 9.219 -5.277 -3.121 1 96.75 136 LEU B CA 1
ATOM 2531 C C . LEU B 1 136 ? 9.562 -4.91 -1.681 1 96.75 136 LEU B C 1
ATOM 2533 O O . LEU B 1 136 ? 10.727 -4.668 -1.355 1 96.75 13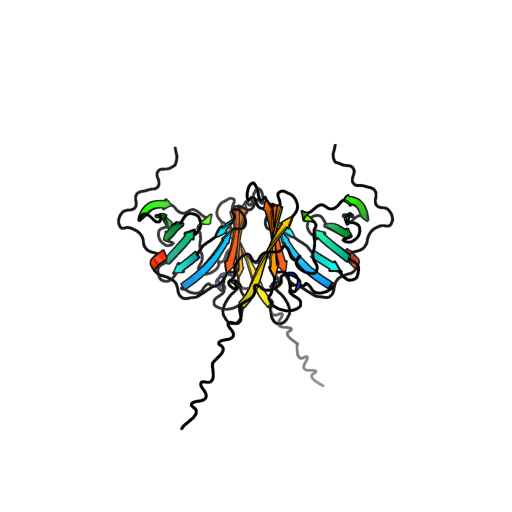6 LEU B O 1
ATOM 2537 N N . ALA B 1 137 ? 8.531 -4.863 -0.841 1 96.38 137 ALA B N 1
ATOM 2538 C CA . ALA B 1 137 ? 8.742 -4.703 0.595 1 96.38 137 ALA B CA 1
ATOM 2539 C C . ALA B 1 137 ? 8.586 -6.035 1.326 1 96.38 137 ALA B C 1
ATOM 2541 O O . ALA B 1 137 ? 7.602 -6.746 1.12 1 96.38 137 ALA B O 1
ATOM 2542 N N . TYR B 1 138 ? 9.562 -6.371 2.17 1 95.88 138 TYR B N 1
ATOM 2543 C CA . TYR B 1 138 ? 9.578 -7.621 2.92 1 95.88 138 TYR B CA 1
ATOM 2544 C C . TYR B 1 138 ? 9.758 -7.359 4.41 1 95.88 138 TYR B C 1
ATOM 2546 O O . TYR B 1 138 ? 10.367 -6.363 4.805 1 95.88 138 TYR B O 1
ATOM 2554 N N . THR B 1 139 ? 9.18 -8.289 5.18 1 95.69 139 THR B N 1
ATOM 2555 C CA . THR B 1 139 ? 9.531 -8.297 6.594 1 95.69 139 THR B CA 1
ATOM 2556 C C . THR B 1 139 ? 10.992 -8.68 6.789 1 95.69 139 THR B C 1
ATOM 2558 O O . THR B 1 139 ? 11.656 -9.125 5.844 1 95.69 139 THR B O 1
ATOM 2561 N N . MET B 1 140 ? 11.516 -8.539 7.977 1 89.56 140 MET B N 1
ATOM 2562 C CA . MET B 1 140 ? 12.945 -8.719 8.203 1 89.56 140 MET B CA 1
ATOM 2563 C C . MET B 1 140 ? 13.234 -10.102 8.773 1 89.56 140 MET B C 1
ATOM 2565 O O . MET B 1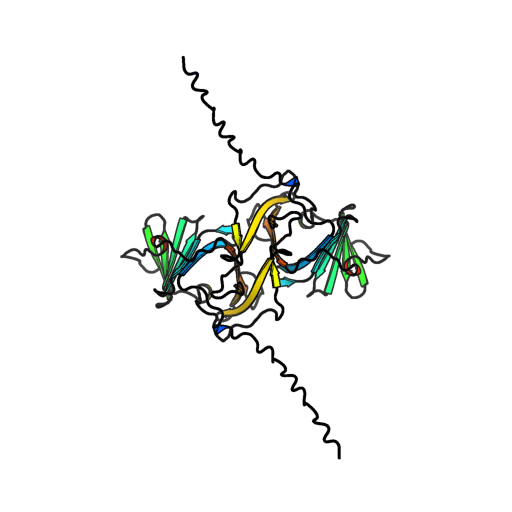 140 ? 14.398 -10.477 8.945 1 89.56 140 MET B O 1
ATOM 2569 N N . GLU B 1 141 ? 12.297 -10.867 8.984 1 89.38 141 GLU B N 1
ATOM 2570 C CA . GLU B 1 141 ? 12.508 -12.219 9.492 1 89.38 141 GLU B CA 1
ATOM 2571 C C . GLU B 1 141 ? 12.961 -13.156 8.383 1 89.38 141 GLU B C 1
ATOM 2573 O O . GLU B 1 141 ? 12.891 -12.812 7.199 1 89.38 141 GLU B O 1
ATOM 2578 N N . THR B 1 142 ? 13.477 -14.391 8.773 1 91.25 142 THR B N 1
ATOM 2579 C CA . THR B 1 142 ? 13.805 -15.484 7.859 1 91.25 142 THR B CA 1
ATOM 2580 C C . THR B 1 142 ? 12.914 -16.688 8.109 1 91.25 142 THR B C 1
ATOM 2582 O O . THR B 1 142 ? 12.891 -17.234 9.219 1 91.25 142 THR B O 1
ATOM 2585 N N . PRO B 1 143 ? 12.219 -17.156 7.184 1 95.44 143 PRO B N 1
ATOM 2586 C CA . PRO B 1 143 ? 12.055 -16.547 5.863 1 95.44 143 PRO B CA 1
ATOM 2587 C C . PRO B 1 143 ? 11.328 -15.203 5.918 1 95.44 143 PRO B C 1
ATOM 2589 O O . PRO B 1 143 ? 10.641 -14.914 6.902 1 95.44 143 PRO B O 1
ATOM 2592 N N . ALA B 1 144 ? 11.523 -14.398 4.867 1 96.31 144 ALA B N 1
ATOM 2593 C CA . ALA B 1 144 ? 10.859 -13.109 4.75 1 96.31 144 ALA B CA 1
ATOM 2594 C C . ALA B 1 144 ? 9.453 -13.266 4.176 1 96.31 144 ALA B C 1
ATOM 2596 O O . ALA B 1 144 ? 9.195 -14.18 3.395 1 96.31 144 ALA B O 1
ATOM 2597 N N . PHE B 1 145 ? 8.594 -12.352 4.551 1 97.94 145 PHE B N 1
ATOM 2598 C CA . PHE B 1 145 ? 7.234 -12.328 4.012 1 97.94 145 PHE B CA 1
ATOM 2599 C C . PHE B 1 145 ? 6.961 -11.016 3.289 1 97.94 145 PHE B C 1
ATOM 2601 O O . PHE B 1 145 ? 7.367 -9.953 3.752 1 97.94 145 PHE B O 1
ATOM 2608 N N . PRO B 1 146 ? 6.309 -11.078 2.154 1 97.69 146 PRO B N 1
ATOM 2609 C CA . PRO B 1 146 ? 6.051 -9.867 1.369 1 97.69 146 PRO B CA 1
ATOM 2610 C C . PRO B 1 146 ? 4.895 -9.039 1.923 1 97.69 146 PRO B C 1
ATOM 2612 O O . PRO B 1 146 ? 3.932 -9.594 2.457 1 97.69 146 PRO B O 1
ATOM 2615 N N . THR B 1 147 ? 4.973 -7.742 1.771 1 97.5 147 THR B N 1
ATOM 2616 C CA . THR B 1 147 ? 3.891 -6.867 2.207 1 97.5 147 THR B CA 1
ATOM 2617 C C . THR B 1 147 ? 3.393 -6.004 1.053 1 97.5 147 THR B C 1
ATOM 2619 O O . THR B 1 147 ? 2.188 -5.785 0.909 1 97.5 147 THR B O 1
ATOM 2622 N N . ILE B 1 148 ? 4.297 -5.465 0.244 1 97.75 148 ILE B N 1
ATOM 2623 C CA . ILE B 1 148 ? 3.916 -4.586 -0.854 1 97.75 148 ILE B CA 1
ATOM 2624 C C . ILE B 1 148 ? 4.703 -4.957 -2.109 1 97.75 148 ILE B C 1
ATOM 2626 O O . ILE B 1 148 ? 5.895 -5.27 -2.033 1 97.75 148 ILE B O 1
ATOM 2630 N N . ARG B 1 149 ? 4.082 -4.957 -3.195 1 97.75 149 ARG B N 1
ATOM 2631 C CA . ARG B 1 149 ? 4.645 -5.098 -4.535 1 97.75 149 ARG B CA 1
ATOM 2632 C C . ARG B 1 149 ? 4.215 -3.939 -5.43 1 97.75 149 ARG B C 1
ATOM 2634 O O . ARG B 1 149 ? 3.021 -3.695 -5.613 1 97.75 149 ARG B O 1
ATOM 2641 N N . HIS B 1 150 ? 5.184 -3.246 -5.953 1 97.56 150 HIS B N 1
ATOM 2642 C CA . HIS B 1 150 ? 4.938 -2.055 -6.758 1 97.56 150 HIS B CA 1
ATOM 2643 C C . HIS B 1 150 ? 5.652 -2.141 -8.102 1 97.56 150 HIS B C 1
ATOM 2645 O O . HIS B 1 150 ? 6.887 -2.178 -8.156 1 97.56 150 HIS B O 1
ATOM 2651 N N . LEU B 1 151 ? 4.852 -2.191 -9.172 1 96.75 151 LEU B N 1
ATOM 2652 C CA . LEU B 1 151 ? 5.367 -2.152 -10.531 1 96.75 151 LEU B CA 1
ATOM 2653 C C . LEU B 1 151 ? 5.219 -0.756 -11.133 1 96.75 151 LEU B C 1
ATOM 2655 O O . LEU B 1 151 ? 4.125 -0.189 -11.125 1 96.75 151 LEU B O 1
ATOM 2659 N N . ARG B 1 152 ? 6.281 -0.247 -11.664 1 94.81 152 ARG B N 1
ATOM 2660 C CA . ARG B 1 152 ? 6.219 1.094 -12.234 1 94.81 152 ARG B CA 1
ATOM 2661 C C . ARG B 1 152 ? 7.051 1.184 -13.508 1 94.81 152 ARG B C 1
ATOM 2663 O O . ARG B 1 152 ? 8.039 0.461 -13.664 1 94.81 152 ARG B O 1
ATOM 2670 N N . SER B 1 153 ? 6.578 2.072 -14.328 1 93.81 153 SER B N 1
ATOM 2671 C CA . SER B 1 153 ? 7.375 2.414 -15.508 1 93.81 153 SER B CA 1
ATOM 2672 C C . SER B 1 153 ? 8.562 3.289 -15.133 1 93.81 153 SER B C 1
ATOM 2674 O O . SER B 1 153 ? 8.414 4.273 -14.406 1 93.81 153 SER B O 1
ATOM 2676 N N . ARG B 1 154 ? 9.695 2.975 -15.703 1 90.19 154 ARG B N 1
ATOM 2677 C CA . ARG B 1 154 ? 10.891 3.764 -15.43 1 90.19 154 ARG B CA 1
ATOM 2678 C C . ARG B 1 154 ? 10.867 5.082 -16.203 1 90.19 154 ARG B C 1
ATOM 2680 O O . ARG B 1 154 ? 11.273 6.117 -15.672 1 90.19 154 ARG B O 1
ATOM 2687 N N . SER B 1 155 ? 10.305 4.984 -17.406 1 91.62 155 SER B N 1
ATOM 2688 C CA . SER B 1 155 ? 10.336 6.148 -18.281 1 91.62 155 SER B CA 1
ATOM 2689 C C . SER B 1 155 ? 9.312 7.195 -17.844 1 91.62 155 SER B C 1
ATOM 2691 O O . SER B 1 155 ? 9.609 8.391 -17.828 1 91.62 155 SER B O 1
ATOM 2693 N N . THR B 1 156 ? 8.133 6.801 -17.453 1 90.56 156 THR B N 1
ATOM 2694 C CA . THR B 1 156 ? 7.074 7.754 -17.141 1 90.56 156 THR B CA 1
ATOM 2695 C C . THR B 1 156 ? 6.887 7.891 -15.633 1 90.56 156 THR B C 1
ATOM 2697 O O . THR B 1 156 ? 6.277 8.859 -15.164 1 90.56 156 THR B O 1
ATOM 2700 N N . GLY B 1 157 ? 7.363 6.879 -14.938 1 89.94 157 GLY B N 1
ATOM 2701 C CA . GLY B 1 157 ? 7.137 6.863 -13.5 1 89.94 157 GLY B CA 1
ATOM 2702 C C . GLY B 1 157 ? 5.75 6.387 -13.117 1 89.94 157 GLY B C 1
ATOM 2703 O O . GLY B 1 157 ? 5.434 6.262 -11.938 1 89.94 157 GLY B O 1
ATOM 2704 N N . SER B 1 158 ? 4.965 6.055 -14.062 1 92.38 158 SER B N 1
ATOM 2705 C CA . SER B 1 158 ? 3.582 5.66 -13.812 1 92.38 158 SER B CA 1
ATOM 2706 C C . SER B 1 158 ? 3.51 4.289 -13.148 1 92.38 158 SER B C 1
ATOM 2708 O O . SER B 1 158 ? 4.277 3.387 -13.492 1 92.38 158 SER B O 1
ATOM 2710 N N . ALA B 1 159 ? 2.547 4.191 -12.258 1 94.62 159 ALA B N 1
ATOM 2711 C CA . ALA B 1 159 ? 2.328 2.916 -11.586 1 94.62 159 ALA B CA 1
ATOM 2712 C C . ALA B 1 159 ? 1.494 1.974 -12.445 1 94.62 159 ALA B C 1
ATOM 2714 O O . ALA B 1 159 ? 0.397 2.328 -12.883 1 94.62 159 ALA B O 1
ATOM 2715 N N . ALA B 1 160 ? 2.045 0.814 -12.648 1 93.44 160 ALA B N 1
ATOM 2716 C CA . ALA B 1 160 ? 1.283 -0.207 -13.359 1 93.44 160 ALA B CA 1
ATOM 2717 C C . ALA B 1 160 ? 0.477 -1.067 -12.398 1 93.44 160 ALA B C 1
ATOM 2719 O O . ALA B 1 160 ? -0.633 -1.501 -12.719 1 93.44 160 ALA B O 1
ATOM 2720 N N . ALA B 1 161 ? 1.018 -1.339 -11.289 1 96.38 161 ALA B N 1
ATOM 2721 C CA . ALA B 1 161 ? 0.338 -2.105 -10.242 1 96.38 161 ALA B CA 1
ATOM 2722 C C . ALA B 1 161 ? 0.907 -1.783 -8.867 1 96.38 161 ALA B C 1
ATOM 2724 O O . ALA B 1 161 ? 2.113 -1.57 -8.719 1 96.38 161 ALA B O 1
ATOM 2725 N N . VAL B 1 162 ? 0.053 -1.719 -7.918 1 97.94 162 VAL B N 1
ATOM 2726 C CA . VAL B 1 162 ? 0.409 -1.583 -6.512 1 97.94 162 VAL B CA 1
ATOM 2727 C C . VAL B 1 162 ? -0.361 -2.609 -5.68 1 97.94 162 VAL B C 1
ATOM 2729 O O . VAL B 1 162 ? -1.545 -2.422 -5.395 1 97.94 162 VAL B O 1
ATOM 2732 N N . PHE B 1 163 ? 0.356 -3.6 -5.246 1 98.06 163 PHE B N 1
ATOM 2733 C CA . PHE B 1 163 ? -0.261 -4.66 -4.457 1 98.06 163 PHE B CA 1
ATOM 2734 C C . PHE B 1 163 ? 0.095 -4.512 -2.982 1 98.06 163 PHE B C 1
ATOM 2736 O O . PHE B 1 163 ? 1.236 -4.191 -2.645 1 98.06 163 PHE B O 1
ATOM 2743 N N . VAL B 1 164 ? -0.873 -4.734 -2.201 1 98.19 164 VAL B N 1
ATOM 2744 C CA . VAL B 1 164 ? -0.611 -5.105 -0.814 1 98.19 164 VAL B CA 1
ATOM 2745 C C . VAL B 1 164 ? -0.911 -6.59 -0.612 1 98.19 164 VAL B C 1
ATOM 2747 O O . VAL B 1 164 ? -1.896 -7.109 -1.144 1 98.19 164 VAL B O 1
ATOM 2750 N N . TYR B 1 165 ? -0.013 -7.246 0.101 1 98.38 165 TYR B N 1
ATOM 2751 C CA . TYR B 1 165 ? -0.187 -8.648 0.458 1 98.38 165 TYR B CA 1
ATOM 2752 C C . TYR B 1 165 ? -0.544 -8.797 1.932 1 98.38 165 TYR B C 1
ATOM 2754 O O . TYR B 1 165 ? 0.036 -8.125 2.787 1 98.38 165 TYR B O 1
ATOM 2762 N N . TYR B 1 166 ? -1.513 -9.664 2.184 1 97.38 166 TYR B N 1
ATOM 2763 C CA . TYR B 1 166 ? -1.981 -9.812 3.557 1 97.38 166 TYR B CA 1
ATOM 2764 C C . TYR B 1 166 ? -2.35 -11.266 3.852 1 97.38 166 TYR B C 1
ATOM 2766 O O . TYR B 1 166 ? -2.463 -12.078 2.936 1 97.38 166 TYR B O 1
ATOM 2774 N N . ASN B 1 167 ? -2.385 -11.609 5.16 1 97.44 167 ASN B N 1
ATOM 2775 C CA . ASN B 1 167 ? -2.795 -12.922 5.656 1 97.44 167 ASN B CA 1
ATOM 2776 C C . ASN B 1 167 ? -1.924 -14.031 5.082 1 97.44 167 ASN B C 1
ATOM 2778 O O . ASN B 1 167 ? -2.439 -15.023 4.566 1 97.44 167 ASN B O 1
ATOM 2782 N N . ALA B 1 168 ? -0.688 -13.844 5.238 1 98.25 168 ALA B N 1
ATOM 2783 C CA . ALA B 1 168 ? 0.275 -14.812 4.715 1 98.25 168 ALA B CA 1
ATOM 2784 C C . ALA B 1 168 ? 0.232 -16.109 5.508 1 98.25 168 ALA B C 1
ATOM 2786 O O . ALA B 1 168 ? 0.226 -16.094 6.742 1 98.25 168 ALA B O 1
ATOM 2787 N N . VAL B 1 169 ? 0.218 -17.203 4.797 1 97.69 169 VAL B N 1
ATOM 2788 C CA . VAL B 1 169 ? 0.343 -18.531 5.387 1 97.69 169 VAL B CA 1
ATOM 2789 C C . VAL B 1 169 ? 1.355 -19.344 4.594 1 97.69 169 VAL B C 1
ATOM 2791 O O . VAL B 1 169 ? 1.623 -19.062 3.424 1 97.69 169 VAL B O 1
ATOM 2794 N N . THR B 1 170 ? 1.914 -20.312 5.207 1 97.5 170 THR B N 1
ATOM 2795 C CA . THR B 1 170 ? 2.918 -21.125 4.539 1 97.5 170 THR B CA 1
ATOM 2796 C C . THR B 1 170 ? 2.318 -22.453 4.09 1 97.5 170 THR B C 1
ATOM 2798 O O . THR B 1 170 ? 3.037 -23.344 3.611 1 97.5 170 THR B O 1
ATOM 2801 N N . GLU B 1 171 ? 1.058 -22.594 4.262 1 96.62 171 GLU B N 1
ATOM 2802 C CA . GLU B 1 171 ? 0.294 -23.688 3.666 1 96.62 171 GLU B CA 1
ATOM 2803 C C . GLU B 1 171 ? -0.505 -23.203 2.457 1 96.62 171 GLU B C 1
ATOM 2805 O O . GLU B 1 171 ? -1.31 -22.281 2.566 1 96.62 171 GLU B O 1
ATOM 2810 N N . ILE B 1 172 ? -0.295 -23.891 1.362 1 97.94 172 ILE B N 1
ATOM 2811 C CA . ILE B 1 172 ? -0.955 -23.453 0.137 1 97.94 172 ILE B CA 1
ATOM 2812 C C . ILE B 1 172 ? -2.137 -24.359 -0.171 1 97.94 172 ILE B C 1
ATOM 2814 O O . ILE B 1 172 ? -2.172 -25.516 0.275 1 97.94 172 ILE B O 1
ATOM 2818 N N . ASP B 1 173 ? -3.107 -23.844 -0.82 1 98.12 173 ASP B N 1
ATOM 2819 C CA . ASP B 1 173 ? -4.227 -24.609 -1.356 1 98.12 173 ASP B CA 1
ATOM 2820 C C . ASP B 1 173 ? -3.91 -25.156 -2.752 1 98.12 173 ASP B C 1
ATOM 2822 O O . ASP B 1 173 ? -3.803 -24.375 -3.707 1 98.12 173 ASP B O 1
ATOM 2826 N N . PRO B 1 174 ? -3.842 -26.469 -2.918 1 97 174 PRO B N 1
ATOM 2827 C CA . PRO B 1 174 ? -3.443 -27.031 -4.207 1 97 174 PRO B CA 1
ATOM 2828 C C . PRO B 1 174 ? -4.453 -26.734 -5.316 1 97 174 PRO B C 1
ATOM 2830 O O . PRO B 1 174 ? -4.125 -26.844 -6.5 1 97 174 PRO B O 1
ATOM 2833 N N . LYS B 1 175 ? -5.586 -26.359 -4.961 1 96.19 175 LYS B N 1
ATOM 2834 C CA . LYS B 1 175 ? -6.633 -26.156 -5.957 1 96.19 175 LYS B CA 1
ATOM 2835 C C . LYS B 1 175 ? -6.262 -25.047 -6.93 1 96.19 175 LYS B C 1
ATOM 2837 O O . LYS B 1 175 ? -6.766 -25 -8.055 1 96.19 175 LYS B O 1
ATOM 2842 N N . TYR B 1 176 ? -5.383 -24.188 -6.523 1 97.44 176 TYR B N 1
ATOM 2843 C CA . TYR B 1 176 ? -5.051 -23.031 -7.359 1 97.44 176 TYR B CA 1
ATOM 2844 C C . TYR B 1 176 ? -4.043 -23.422 -8.438 1 97.44 176 TYR B C 1
ATOM 2846 O O . TYR B 1 176 ? -3.795 -22.656 -9.367 1 97.44 176 TYR B O 1
ATOM 2854 N N . PHE B 1 177 ? -3.504 -24.562 -8.359 1 97.56 177 PHE B N 1
ATOM 2855 C CA . PHE B 1 177 ? -2.418 -24.922 -9.258 1 97.56 177 PHE B CA 1
ATOM 2856 C C . PHE B 1 177 ? -2.887 -25.938 -10.289 1 97.56 177 PHE B C 1
ATOM 2858 O O . PHE B 1 177 ? -2.07 -26.562 -10.977 1 97.56 177 PHE B O 1
ATOM 2865 N N . VAL B 1 178 ? -4.141 -26.125 -10.406 1 95.56 178 VAL B N 1
ATOM 2866 C CA . VAL B 1 178 ? -4.684 -27.125 -11.32 1 95.56 178 VAL B CA 1
ATOM 2867 C C . VAL B 1 178 ? -4.691 -26.578 -12.75 1 95.56 178 VAL B C 1
ATOM 2869 O O . VAL B 1 178 ? -5.32 -25.547 -13.023 1 95.56 178 VAL B O 1
ATOM 2872 N N . ILE B 1 179 ? -4.035 -27.234 -13.656 1 94.56 179 ILE B N 1
ATOM 2873 C CA . ILE B 1 179 ? -4.004 -26.906 -15.078 1 94.56 179 ILE B CA 1
ATOM 2874 C C . ILE B 1 179 ? -4.734 -27.969 -15.883 1 94.56 179 ILE B C 1
ATOM 2876 O O . ILE B 1 179 ? -4.398 -29.156 -15.789 1 94.56 179 ILE B O 1
ATOM 2880 N N . PRO B 1 180 ? -5.645 -27.547 -16.672 1 93.62 180 PRO B N 1
ATOM 2881 C CA . PRO B 1 180 ? -6.332 -28.531 -17.516 1 93.62 180 PRO B CA 1
ATOM 2882 C C . PRO B 1 180 ? -5.383 -29.25 -18.469 1 93.62 180 PRO B C 1
ATOM 2884 O O . PRO B 1 180 ? -4.344 -28.703 -18.844 1 93.62 180 PRO B O 1
ATOM 2887 N N . SER B 1 181 ? -5.812 -30.438 -18.906 1 91.69 181 SER B N 1
ATOM 2888 C CA . SER B 1 181 ? -4.988 -31.281 -19.781 1 91.69 181 SER B CA 1
ATOM 2889 C C . SER B 1 181 ? -4.805 -30.641 -21.156 1 91.69 181 SER B C 1
ATOM 2891 O O . SER B 1 181 ? -3.785 -30.844 -21.812 1 91.69 181 SER B O 1
ATOM 2893 N N . THR B 1 182 ? -5.789 -29.938 -21.594 1 92.5 182 THR B N 1
ATOM 2894 C CA . THR B 1 182 ? -5.711 -29.203 -22.844 1 92.5 182 THR B CA 1
ATOM 2895 C C . THR B 1 182 ? -5.77 -27.703 -22.609 1 92.5 182 THR B C 1
ATOM 2897 O O . THR B 1 182 ? -6.668 -27.203 -21.938 1 92.5 182 THR B O 1
ATOM 2900 N N . CYS B 1 183 ? -4.785 -27.031 -23.141 1 95.06 183 CYS B N 1
ATOM 2901 C CA . CYS B 1 183 ? -4.711 -25.578 -23 1 95.06 183 CYS B CA 1
ATOM 2902 C C . CYS B 1 183 ? -4.074 -24.953 -24.234 1 95.06 183 CYS B C 1
ATOM 2904 O O . CYS B 1 183 ? -2.848 -24.844 -24.328 1 95.06 183 CYS B O 1
ATOM 2906 N N . PRO B 1 184 ? -4.922 -24.5 -25.172 1 93.69 184 PRO B N 1
ATOM 2907 C CA . PRO B 1 184 ? -4.375 -23.922 -26.391 1 93.69 184 PRO B CA 1
ATOM 2908 C C . PRO B 1 184 ? -3.684 -22.578 -26.156 1 93.69 184 PRO B C 1
ATOM 2910 O O . PRO B 1 184 ? -3.869 -21.969 -25.094 1 93.69 184 PRO B O 1
ATOM 2913 N N . ASN B 1 185 ? -2.896 -22.109 -27.125 1 91.38 185 ASN B N 1
ATOM 2914 C CA . ASN B 1 185 ? -2.26 -20.812 -27.062 1 91.38 185 ASN B CA 1
ATOM 2915 C C . ASN B 1 185 ? -3.285 -19.672 -27.141 1 91.38 185 ASN B C 1
ATOM 2917 O O . ASN B 1 185 ? -4.293 -19.797 -27.844 1 91.38 185 ASN B O 1
ATOM 2921 N N . GLU B 1 186 ? -3.01 -18.688 -26.25 1 80.94 186 GLU B N 1
ATOM 2922 C CA . GLU B 1 186 ? -3.848 -17.5 -26.359 1 80.94 186 GLU B CA 1
ATOM 2923 C C . GLU B 1 186 ? -3.742 -16.875 -27.75 1 80.94 186 GLU B C 1
ATOM 2925 O O . GLU B 1 186 ? -2.646 -16.766 -28.297 1 80.94 186 GLU B O 1
ATOM 2930 N N . ILE B 1 187 ? -4.941 -16.75 -28.484 1 68.62 187 ILE B N 1
ATOM 2931 C CA . ILE B 1 187 ? -4.957 -16.094 -29.797 1 68.62 187 ILE B CA 1
ATOM 2932 C C . ILE B 1 187 ? -4.684 -14.602 -29.625 1 68.62 187 ILE B C 1
ATOM 2934 O O . ILE B 1 187 ? -5.41 -13.914 -28.891 1 68.62 187 ILE B O 1
ATOM 2938 N N . PRO B 1 188 ? -3.434 -14.141 -30.094 1 57 188 PRO B N 1
ATOM 2939 C CA . PRO B 1 188 ? -3.209 -12.703 -29.953 1 57 188 PRO B CA 1
ATOM 2940 C C . PRO B 1 188 ? -4.402 -11.875 -30.422 1 57 188 PRO B C 1
ATOM 2942 O O . PRO B 1 188 ? -5.109 -12.273 -31.359 1 57 188 PRO B O 1
ATOM 2945 N N . LEU B 1 189 ? -5.059 -11.117 -29.516 1 46.19 189 LEU B N 1
ATOM 2946 C CA . LEU B 1 189 ? -6.09 -10.25 -30.062 1 46.19 189 LEU B CA 1
ATOM 2947 C C . LEU B 1 189 ? -5.598 -9.578 -31.344 1 46.19 189 LEU B C 1
ATOM 2949 O O . LEU B 1 189 ? -4.488 -9.031 -31.375 1 46.19 189 LEU B O 1
ATOM 2953 N N . SER B 1 190 ? -6.246 -9.828 -32.531 1 41.94 190 SER B N 1
ATOM 2954 C CA . SER B 1 190 ? -5.953 -9.133 -33.781 1 41.94 190 SER B CA 1
ATOM 2955 C C . SER B 1 190 ? -6.008 -7.621 -33.594 1 41.94 190 SER B C 1
ATOM 2957 O O . SER B 1 190 ? -6.809 -7.117 -32.812 1 41.94 190 SER B O 1
#

Nearest PDB structures (foldseek):
  6e7o-assembly1_B  TM=7.760E-01  e=4.560E-08  Homo sapiens
  1p32-assembly1_C  TM=3.704E-01  e=2.466E+00  Homo sapiens
  6szw-assembly1_B  TM=3.399E-01  e=3.185E+00  Homo sapiens
  4qdd-assembly1_A  TM=2.795E-01  e=3.528E+00  Rhodococcus rhodochrous
  6qp8-assembly1_B  TM=1.884E-01  e=2.466E+00  Drosophila melanogaster

Organism: Lymnaea stagnalis (NCBI:txid6523)